Protein AF-A0A3R6CPL5-F1 (afdb_monomer_lite)

Secondary structure (DSSP, 8-state):
------HHHHHHHHHTTT-S-HHHHHHHTT--HHHHHHHHHHTTPPP---PPPHHHHHHHHHHTTTS-HHHHHHHHT--HHHHHHHHHHHT----HHHHHHHHHHHHHHHHHHH-HHHHHHHHHHHHHHHHHHHHHHHTTPPPSS-----SS-HHHHHHHHHHHHHH--EEPSS-TTEEEE-TTS---TTHHHHHHHH--EEEE-

Sequence (205 aa):
MPRRLTKEQIDYIKVHINDYPRKEVAKAAGVTLHTLYKYITILGGTKIDNKLSKETISQISVMYQTMTAREISEVLNIPQSTILGQVSKLGLKHNVETINRIRKERNKSLRNYWNKERYASKGRKLHMQYKMDELRVMSGKPQETKLRIRKLSSKALNAKMYLRKSYNYFYSKGEPFILCYDSETKRHPKEEYYTEKFGFKFVCA

Foldseek 3Di:
DPDDQDPQLLVLCLVCLAPPPLVVSCVVSVHDSVSSVVSSVVNVGDDPPPDDDPVLLVVLLVCQQQDQLVVSCVVVVNDSVVSVVSCVVVVHDHHPVNVVVVVVVVVVVCVCVVPPVNVVVVVVVVVVLLVVQLVCVVVVHDGPDPDDNDPFDPVLVVVLVCQCPPFVWDDDPPDSQETEDEPSGRDDPVVVVSCVVGVHDYYYD

Structure (mmCIF, N/CA/C/O backbone):
data_AF-A0A3R6CPL5-F1
#
_entry.id   AF-A0A3R6CPL5-F1
#
loop_
_atom_site.group_PDB
_atom_site.id
_atom_site.type_symbol
_atom_site.label_atom_id
_atom_site.label_alt_id
_atom_site.label_comp_id
_atom_site.label_asym_id
_atom_site.label_entity_id
_atom_site.label_seq_id
_atom_site.pdbx_PDB_ins_code
_atom_site.Cartn_x
_atom_site.Cartn_y
_atom_site.Cartn_z
_atom_site.occupancy
_atom_site.B_iso_or_equiv
_atom_site.auth_seq_id
_atom_site.auth_comp_id
_atom_site.auth_asym_id
_atom_site.auth_atom_id
_atom_site.pdbx_PDB_model_num
ATOM 1 N N . MET A 1 1 ? -33.013 3.088 -9.286 1.00 41.38 1 MET A N 1
ATOM 2 C CA . MET A 1 1 ? -33.860 2.148 -8.510 1.00 41.38 1 MET A CA 1
ATOM 3 C C . MET A 1 1 ? -33.029 0.926 -8.121 1.00 41.38 1 MET A C 1
ATOM 5 O O . MET A 1 1 ? -32.183 0.545 -8.922 1.00 41.38 1 MET A O 1
ATOM 9 N N . PRO A 1 2 ? -33.160 0.347 -6.910 1.00 52.78 2 PRO A N 1
ATOM 10 C CA . PRO A 1 2 ? -32.449 -0.893 -6.580 1.00 52.78 2 PRO A CA 1
ATOM 11 C C . PRO A 1 2 ? -32.847 -2.006 -7.563 1.00 52.78 2 PRO A C 1
ATOM 13 O O . PRO A 1 2 ? -34.002 -2.049 -7.984 1.00 52.78 2 PRO A O 1
ATOM 16 N N . ARG A 1 3 ? -31.905 -2.892 -7.932 1.00 61.12 3 ARG A N 1
ATOM 17 C CA . ARG A 1 3 ? -32.226 -4.136 -8.657 1.00 61.12 3 ARG A CA 1
ATOM 18 C C . ARG A 1 3 ? -33.397 -4.815 -7.939 1.00 61.12 3 ARG A C 1
ATOM 20 O O . ARG A 1 3 ? -33.336 -4.996 -6.720 1.00 61.12 3 ARG A O 1
ATOM 27 N N . ARG A 1 4 ? -34.460 -5.136 -8.682 1.00 74.69 4 ARG A N 1
ATOM 28 C CA . ARG A 1 4 ? -35.586 -5.912 -8.154 1.00 74.69 4 ARG A CA 1
ATOM 29 C C . ARG A 1 4 ? -35.050 -7.308 -7.836 1.00 74.69 4 ARG A C 1
ATOM 31 O O . ARG A 1 4 ? -34.621 -8.010 -8.745 1.00 74.69 4 ARG A O 1
ATOM 38 N N . LEU A 1 5 ? -34.980 -7.636 -6.548 1.00 81.12 5 LEU A N 1
ATOM 39 C CA . LEU A 1 5 ? -34.664 -8.986 -6.086 1.00 81.12 5 LEU A CA 1
ATOM 40 C C . LEU A 1 5 ? -35.853 -9.902 -6.386 1.00 81.12 5 LEU A C 1
ATOM 42 O O . LEU A 1 5 ? -36.992 -9.430 -6.456 1.00 81.12 5 LEU A O 1
ATOM 46 N N . THR A 1 6 ? -35.601 -11.198 -6.559 1.00 88.19 6 THR A N 1
ATOM 47 C CA . THR A 1 6 ? -36.691 -12.176 -6.652 1.00 88.19 6 THR A CA 1
ATOM 48 C C . THR A 1 6 ? -37.407 -12.294 -5.302 1.00 88.19 6 THR A C 1
ATOM 50 O O . THR A 1 6 ? -36.866 -11.925 -4.255 1.00 88.19 6 THR A O 1
ATOM 53 N N . LYS A 1 7 ? -38.646 -12.802 -5.310 1.00 86.00 7 LYS A N 1
ATOM 54 C CA . LYS A 1 7 ? -39.411 -13.034 -4.072 1.00 86.00 7 LYS A CA 1
ATOM 55 C C . LYS A 1 7 ? -38.652 -13.939 -3.097 1.00 86.00 7 LYS A C 1
ATOM 57 O O . LYS A 1 7 ? -38.584 -13.609 -1.921 1.00 86.00 7 LYS A O 1
ATOM 62 N N . GLU A 1 8 ? -38.023 -14.995 -3.606 1.00 87.12 8 GLU A N 1
ATOM 63 C CA . GLU A 1 8 ? -37.209 -15.939 -2.826 1.00 87.12 8 GLU A CA 1
ATOM 64 C C . GLU A 1 8 ? -36.029 -15.252 -2.129 1.00 87.12 8 GLU A C 1
ATOM 66 O O . GLU A 1 8 ? -35.784 -15.471 -0.946 1.00 87.12 8 GLU A O 1
ATOM 71 N N . GLN A 1 9 ? -35.334 -14.348 -2.828 1.00 89.06 9 GLN A N 1
ATOM 72 C CA . GLN A 1 9 ? -34.224 -13.589 -2.249 1.00 89.06 9 GLN A CA 1
ATOM 73 C C . GLN A 1 9 ? -34.689 -12.661 -1.125 1.00 89.06 9 GLN A C 1
ATOM 75 O O . GLN A 1 9 ? -34.008 -12.527 -0.110 1.00 89.06 9 GLN A O 1
ATOM 80 N N . ILE A 1 10 ? -35.841 -12.007 -1.294 1.00 87.50 10 ILE A N 1
ATOM 81 C CA . ILE A 1 10 ? -36.408 -11.126 -0.266 1.00 87.50 10 ILE A CA 1
ATOM 82 C C . ILE A 1 10 ? -36.847 -11.940 0.952 1.00 87.50 10 ILE A C 1
ATOM 84 O O . ILE A 1 10 ? -36.603 -11.509 2.077 1.00 87.50 10 ILE A O 1
ATOM 88 N N . ASP A 1 11 ? -37.473 -13.095 0.737 1.00 90.12 11 ASP A N 1
ATOM 89 C CA . ASP A 1 11 ? -37.952 -13.955 1.817 1.00 90.12 11 ASP A CA 1
ATOM 90 C C . ASP A 1 11 ? -36.790 -14.530 2.634 1.00 90.12 11 ASP A C 1
ATOM 92 O O . ASP A 1 11 ? -36.757 -14.398 3.857 1.00 90.12 11 ASP A O 1
ATOM 96 N N . TYR A 1 12 ? -35.739 -14.999 1.955 1.00 91.56 12 TYR A N 1
ATOM 97 C CA . TYR A 1 12 ? -34.510 -15.441 2.611 1.00 91.56 12 TYR A CA 1
ATOM 98 C C . TYR A 1 12 ? -33.873 -14.330 3.462 1.00 91.56 12 TYR A C 1
ATOM 100 O O . TYR A 1 12 ? -33.481 -14.569 4.607 1.00 91.56 12 TYR A O 1
ATOM 108 N N . ILE A 1 13 ? -33.793 -13.100 2.930 1.00 88.50 13 ILE A N 1
ATOM 109 C CA . ILE A 1 13 ? -33.244 -11.938 3.652 1.00 88.50 13 ILE A CA 1
ATOM 110 C C . ILE A 1 13 ? -34.090 -11.590 4.882 1.00 88.50 13 ILE A C 1
ATOM 112 O O . ILE A 1 13 ? -33.521 -11.177 5.890 1.00 88.50 13 ILE A O 1
ATOM 116 N N . LYS A 1 14 ? -35.421 -11.737 4.821 1.00 88.38 14 LYS A N 1
ATOM 117 C CA . LYS A 1 14 ? -36.309 -11.491 5.969 1.00 88.38 14 LYS A CA 1
ATOM 118 C C . LYS A 1 14 ? -36.075 -12.494 7.094 1.00 88.38 14 LYS A C 1
ATOM 120 O O . LYS A 1 14 ? -35.994 -12.078 8.244 1.00 88.38 14 LYS A O 1
ATOM 125 N N . VAL A 1 15 ? -35.939 -13.778 6.762 1.00 91.56 15 VAL A N 1
ATOM 126 C CA . VAL A 1 15 ? -35.691 -14.837 7.754 1.00 91.56 15 VAL A CA 1
ATOM 127 C C . VAL A 1 15 ? -34.332 -14.640 8.433 1.00 91.56 15 VAL A C 1
ATOM 129 O O . VAL A 1 15 ? -34.247 -14.673 9.654 1.00 91.56 15 VAL A O 1
ATOM 132 N N . HIS A 1 16 ? -33.291 -14.323 7.660 1.00 88.06 16 HIS A N 1
ATOM 133 C CA . HIS A 1 16 ? -31.908 -14.218 8.149 1.00 88.06 16 HIS A CA 1
ATOM 134 C C . HIS A 1 16 ? -31.489 -12.762 8.423 1.00 88.06 16 HIS A C 1
ATOM 136 O O . HIS A 1 16 ? -30.313 -12.382 8.338 1.00 88.06 16 HIS A O 1
ATOM 142 N N . ILE A 1 17 ? -32.463 -11.894 8.724 1.00 84.38 17 ILE A N 1
ATOM 143 C CA . ILE A 1 17 ? -32.260 -10.444 8.786 1.00 84.38 17 ILE A CA 1
ATOM 144 C C . ILE A 1 17 ? -31.302 -10.022 9.897 1.00 84.38 17 ILE A C 1
ATOM 146 O O . ILE A 1 17 ? -30.690 -8.965 9.771 1.00 84.38 17 ILE A O 1
ATOM 150 N N . ASN A 1 18 ? -31.090 -10.839 10.931 1.00 85.12 18 ASN A N 1
ATOM 151 C CA . ASN A 1 18 ? -30.198 -10.557 12.063 1.00 85.12 18 ASN A CA 1
ATOM 152 C C . ASN A 1 18 ? -28.989 -11.498 12.151 1.00 85.12 18 ASN A C 1
ATOM 154 O O . ASN A 1 18 ? -28.168 -11.338 13.052 1.00 85.12 18 ASN A O 1
ATOM 158 N N . ASP A 1 19 ? -28.830 -12.406 11.190 1.00 86.69 19 ASP A N 1
ATOM 159 C CA . ASP A 1 19 ? -27.784 -13.422 11.249 1.00 86.69 19 ASP A CA 1
ATOM 160 C C . ASP A 1 19 ? -26.420 -12.876 10.835 1.00 86.69 19 ASP A C 1
ATOM 162 O O . ASP A 1 19 ? -26.294 -12.025 9.940 1.00 86.69 19 ASP A O 1
ATOM 166 N N . TYR A 1 20 ? -25.384 -13.408 11.481 1.00 83.06 20 TYR A N 1
ATOM 167 C CA . TYR A 1 20 ? -23.982 -13.109 11.225 1.00 83.06 20 TYR A CA 1
ATOM 168 C C . TYR A 1 20 ? -23.214 -14.409 10.958 1.00 83.06 20 TYR A C 1
ATOM 170 O O . TYR A 1 20 ? -23.520 -15.420 11.582 1.00 83.06 20 TYR A O 1
ATOM 178 N N . PRO A 1 21 ? -22.194 -14.386 10.080 1.00 87.50 21 PRO A N 1
ATOM 179 C CA . PRO A 1 21 ? -21.644 -13.225 9.374 1.00 87.50 21 PRO A CA 1
ATOM 180 C C . PRO A 1 21 ? -22.444 -12.816 8.118 1.00 87.50 21 PRO A C 1
ATOM 182 O O . PRO A 1 21 ? -22.751 -13.626 7.247 1.00 87.50 21 PRO A O 1
ATOM 185 N N . ARG A 1 22 ? -22.682 -11.504 7.933 1.00 86.44 22 ARG A N 1
ATOM 186 C CA . ARG A 1 22 ? -23.451 -10.936 6.792 1.00 86.44 22 ARG A CA 1
ATOM 187 C C . ARG A 1 22 ? -22.918 -11.311 5.408 1.00 86.44 22 ARG A C 1
ATOM 189 O O . ARG A 1 22 ? -23.652 -11.274 4.425 1.00 86.44 22 ARG A O 1
ATOM 196 N N . LYS A 1 23 ? -21.635 -11.660 5.323 1.00 89.88 23 LYS A N 1
ATOM 197 C CA . LYS A 1 23 ? -20.996 -12.121 4.088 1.00 89.88 23 LYS A CA 1
ATOM 198 C C . LYS A 1 23 ? -21.548 -13.473 3.628 1.00 89.88 23 LYS A C 1
ATOM 200 O O . LYS A 1 23 ? -21.727 -13.665 2.429 1.00 89.88 23 LYS A O 1
ATOM 205 N N . GLU A 1 24 ? -21.833 -14.375 4.560 1.00 90.31 24 GLU A N 1
ATOM 206 C CA . GLU A 1 24 ? -22.401 -15.693 4.262 1.00 90.31 24 GLU A CA 1
ATOM 207 C C . GLU A 1 24 ? -23.881 -15.580 3.915 1.00 90.31 24 GLU A C 1
ATOM 209 O O . GLU A 1 24 ? -24.301 -16.122 2.897 1.00 90.31 24 GLU A O 1
ATOM 214 N N . VAL A 1 25 ? -24.627 -14.752 4.654 1.00 89.38 25 VAL A N 1
ATOM 215 C CA . VAL A 1 25 ? -26.031 -14.431 4.346 1.00 89.38 25 VAL A CA 1
ATOM 216 C C . VAL A 1 25 ? -26.173 -13.854 2.933 1.00 89.38 25 VAL A C 1
ATOM 218 O O . VAL A 1 25 ? -27.046 -14.271 2.177 1.00 89.38 25 VAL A O 1
ATOM 221 N N . ALA A 1 26 ? -25.282 -12.939 2.529 1.00 90.50 26 ALA A N 1
ATOM 222 C CA . ALA A 1 26 ? -25.295 -12.367 1.181 1.00 90.50 26 ALA A CA 1
ATOM 223 C C . ALA A 1 26 ? -25.018 -13.426 0.102 1.00 90.50 26 ALA A C 1
ATOM 225 O O . ALA A 1 26 ? -25.682 -13.442 -0.934 1.00 90.50 26 ALA A O 1
ATOM 226 N N . LYS A 1 27 ? -24.059 -14.326 0.360 1.00 92.44 27 LYS A N 1
ATOM 227 C CA . LYS A 1 27 ? -23.707 -15.419 -0.554 1.00 92.44 27 LYS A CA 1
ATOM 228 C C . LYS A 1 27 ? -24.867 -16.404 -0.718 1.00 92.44 27 LYS A C 1
ATOM 230 O O . LYS A 1 27 ? -25.181 -16.752 -1.849 1.00 92.44 27 LYS A O 1
ATOM 235 N N . ALA A 1 28 ? -25.506 -16.804 0.381 1.00 90.50 28 ALA A N 1
ATOM 236 C CA . ALA A 1 28 ? -26.638 -17.729 0.377 1.00 90.50 28 ALA A CA 1
ATOM 237 C C . ALA A 1 28 ? -27.881 -17.128 -0.298 1.00 90.50 28 ALA A C 1
ATOM 239 O O . ALA A 1 28 ? -28.529 -17.790 -1.099 1.00 90.50 28 ALA A O 1
ATOM 240 N N . ALA A 1 29 ? -28.146 -15.838 -0.077 1.00 88.81 29 ALA A N 1
ATOM 241 C CA . ALA A 1 29 ? -29.201 -15.106 -0.777 1.00 88.81 29 ALA A CA 1
ATOM 242 C C . ALA A 1 29 ? -28.870 -14.807 -2.258 1.00 88.81 29 ALA A C 1
ATOM 244 O O . ALA A 1 29 ? -29.703 -14.262 -2.981 1.00 88.81 29 ALA A O 1
ATOM 245 N N . GLY A 1 30 ? -27.648 -15.086 -2.728 1.00 91.25 30 GLY A N 1
ATOM 246 C CA . GLY A 1 30 ? -27.221 -14.764 -4.093 1.00 91.25 30 GLY A CA 1
ATOM 247 C C . GLY A 1 30 ? -27.194 -13.259 -4.393 1.00 91.25 30 GLY A C 1
ATOM 248 O O . GLY A 1 30 ? -27.414 -12.846 -5.533 1.00 91.25 30 GLY A O 1
ATOM 249 N N . VAL A 1 31 ? -26.950 -12.417 -3.383 1.00 89.50 31 VAL A N 1
ATOM 250 C CA . VAL A 1 31 ? -26.916 -10.952 -3.514 1.00 89.50 31 VAL A CA 1
ATOM 251 C C . VAL A 1 31 ? -25.551 -10.385 -3.146 1.00 89.50 31 VAL A C 1
ATOM 253 O O . VAL A 1 31 ? -24.762 -10.980 -2.415 1.00 89.50 31 VAL A O 1
ATOM 256 N N . THR A 1 32 ? -25.258 -9.175 -3.622 1.00 90.56 32 THR A N 1
ATOM 257 C CA . THR A 1 32 ? -24.058 -8.468 -3.158 1.00 90.56 32 THR A CA 1
ATOM 258 C C . THR A 1 32 ? -24.233 -8.012 -1.709 1.00 90.56 32 THR A C 1
ATOM 260 O O . THR A 1 32 ? -25.337 -7.660 -1.287 1.00 90.56 32 THR A O 1
ATOM 263 N N . LEU A 1 33 ? -23.130 -7.931 -0.959 1.00 89.38 33 LEU A N 1
ATOM 264 C CA . LEU A 1 33 ? -23.135 -7.447 0.427 1.00 89.38 33 LEU A CA 1
ATOM 265 C C . LEU A 1 33 ? -23.754 -6.041 0.547 1.00 89.38 33 LEU A C 1
ATOM 267 O O . LEU A 1 33 ? -24.505 -5.763 1.478 1.00 89.38 33 LEU A O 1
ATOM 271 N N . HIS A 1 34 ? -23.493 -5.168 -0.432 1.00 88.81 34 HIS A N 1
ATOM 272 C CA . HIS A 1 34 ? -24.091 -3.833 -0.499 1.00 88.81 34 HIS A CA 1
ATOM 273 C C . HIS A 1 34 ? -25.622 -3.892 -0.623 1.00 88.81 34 HIS A C 1
ATOM 275 O O . HIS A 1 34 ? -26.336 -3.164 0.068 1.00 88.81 34 HIS A O 1
ATOM 281 N N . THR A 1 35 ? -26.137 -4.783 -1.477 1.00 88.88 35 THR A N 1
ATOM 282 C CA . THR A 1 35 ? -27.581 -4.996 -1.634 1.00 88.88 35 THR A CA 1
ATOM 283 C C . THR A 1 35 ? -28.203 -5.513 -0.340 1.00 88.88 35 THR A C 1
ATOM 285 O O . THR A 1 35 ? -29.220 -4.969 0.084 1.00 88.88 35 THR A O 1
ATOM 288 N N . LEU A 1 36 ? -27.566 -6.480 0.327 1.00 89.19 36 LEU A N 1
ATOM 289 C CA . LEU A 1 36 ? -28.031 -7.003 1.612 1.00 89.19 36 LEU A CA 1
ATOM 290 C C . LEU A 1 36 ? -28.167 -5.888 2.665 1.00 89.19 36 LEU A C 1
ATOM 292 O O . LEU A 1 36 ? -29.239 -5.726 3.239 1.00 89.19 36 LEU A O 1
ATOM 296 N N . TYR A 1 37 ? -27.138 -5.055 2.871 1.00 88.38 37 TYR A N 1
ATOM 297 C CA . TYR A 1 37 ? -27.193 -3.952 3.848 1.00 88.38 37 TYR A CA 1
ATOM 298 C C . TYR A 1 37 ? -28.286 -2.917 3.550 1.00 88.38 37 TYR A C 1
ATOM 300 O O . TYR A 1 37 ? -28.877 -2.346 4.475 1.00 88.38 37 TYR A O 1
ATOM 308 N N . LYS A 1 38 ? -28.581 -2.680 2.267 1.00 88.19 38 LYS A N 1
ATOM 309 C CA . LYS A 1 38 ? -29.674 -1.795 1.856 1.00 88.19 38 LYS A CA 1
ATOM 310 C C . LYS A 1 38 ? -31.031 -2.365 2.270 1.00 88.19 38 LYS A C 1
ATOM 312 O O . LYS A 1 38 ? -31.823 -1.640 2.864 1.00 88.19 38 LYS A O 1
ATOM 317 N N . TYR A 1 39 ? -31.277 -3.649 2.008 1.00 87.75 39 TYR A N 1
ATOM 318 C CA . TYR A 1 39 ? -32.533 -4.305 2.385 1.00 87.75 39 TYR A CA 1
ATOM 319 C C . TYR A 1 39 ? -32.661 -4.514 3.896 1.00 87.75 39 TYR A C 1
ATOM 321 O O . TYR A 1 39 ? -33.740 -4.285 4.419 1.00 87.75 39 TYR A O 1
ATOM 329 N N . ILE A 1 40 ? -31.575 -4.808 4.619 1.00 87.25 40 ILE A N 1
ATOM 330 C CA . ILE A 1 40 ? -31.566 -4.811 6.094 1.00 87.25 40 ILE A CA 1
ATOM 331 C C . ILE A 1 40 ? -32.020 -3.449 6.637 1.00 87.25 40 ILE A C 1
ATOM 333 O O . ILE A 1 40 ? -32.818 -3.395 7.565 1.00 87.25 40 ILE A O 1
ATOM 337 N N . THR A 1 41 ? -31.553 -2.344 6.041 1.00 84.75 41 THR A N 1
ATOM 338 C CA . THR A 1 41 ? -31.964 -0.993 6.464 1.00 84.75 41 THR A CA 1
ATOM 339 C C . THR A 1 41 ? -33.441 -0.717 6.166 1.00 84.75 41 THR A C 1
ATOM 341 O O . THR A 1 41 ? -34.106 -0.098 6.986 1.00 84.75 41 THR A O 1
ATOM 344 N N . ILE A 1 42 ? -33.960 -1.179 5.022 1.00 86.31 42 ILE A N 1
ATOM 345 C CA . ILE A 1 42 ? -35.376 -1.014 4.640 1.00 86.31 42 ILE A CA 1
ATOM 346 C C . ILE A 1 42 ? -36.299 -1.869 5.520 1.00 86.31 42 ILE A C 1
ATOM 348 O O . ILE A 1 42 ? -37.380 -1.427 5.886 1.00 86.31 42 ILE A O 1
ATOM 352 N N . LEU A 1 43 ? -35.874 -3.089 5.845 1.00 85.88 43 LEU A N 1
ATOM 353 C CA . LEU A 1 43 ? -36.663 -4.083 6.573 1.00 85.88 43 LEU A CA 1
ATOM 354 C C . LEU A 1 43 ? -36.498 -3.991 8.102 1.00 85.88 43 LEU A C 1
ATOM 356 O O . LEU A 1 43 ? -37.086 -4.791 8.818 1.00 85.88 43 LEU A O 1
ATOM 360 N N . GLY A 1 44 ? -35.708 -3.035 8.606 1.00 81.56 44 GLY A N 1
ATOM 361 C CA . GLY A 1 44 ? -35.565 -2.783 10.045 1.00 81.56 44 GLY A CA 1
ATOM 362 C C . GLY A 1 44 ? -34.668 -3.771 10.800 1.00 81.56 44 GLY A C 1
ATOM 363 O O . GLY A 1 44 ? -34.836 -3.948 12.002 1.00 81.56 44 GLY A O 1
ATOM 364 N N . GLY A 1 45 ? -33.714 -4.418 10.127 1.00 79.69 45 GLY A N 1
ATOM 365 C CA . GLY A 1 45 ? -32.788 -5.349 10.776 1.00 79.69 45 GLY A CA 1
ATOM 366 C C . GLY A 1 45 ? -31.818 -4.671 11.746 1.00 79.69 45 GLY A C 1
ATOM 367 O O . GLY A 1 45 ? -31.474 -3.492 11.597 1.00 79.69 45 GLY A O 1
ATOM 368 N N . THR A 1 46 ? -31.324 -5.432 12.724 1.00 75.62 46 THR A N 1
ATOM 369 C CA . THR A 1 46 ? -30.377 -4.921 13.715 1.00 75.62 46 THR A CA 1
ATOM 370 C C . THR A 1 46 ? -29.025 -4.634 13.061 1.00 75.62 46 THR A C 1
ATOM 372 O O . THR A 1 46 ? -28.409 -5.467 12.380 1.00 75.62 46 THR A O 1
ATOM 375 N N . LYS A 1 47 ? -28.546 -3.406 13.262 1.00 67.94 47 LYS A N 1
ATOM 376 C CA . LYS A 1 47 ? -27.177 -3.017 12.929 1.00 67.94 47 LYS A CA 1
ATOM 377 C C . LYS A 1 47 ? -26.331 -3.264 14.166 1.00 67.94 47 LYS A C 1
ATOM 379 O O . LYS A 1 47 ? -26.676 -2.766 15.233 1.00 67.94 47 LYS A O 1
ATOM 384 N N . ILE A 1 48 ? -25.222 -3.992 14.023 1.00 66.81 48 ILE A N 1
ATOM 385 C CA . ILE A 1 48 ? -24.194 -3.966 15.064 1.00 66.81 48 ILE A CA 1
ATOM 386 C C . ILE A 1 48 ? -23.716 -2.519 15.154 1.00 66.81 48 ILE A C 1
ATOM 388 O O . ILE A 1 48 ? -23.113 -1.996 14.210 1.00 66.81 48 ILE A O 1
ATOM 392 N N . ASP A 1 49 ? -24.020 -1.862 16.271 1.00 63.03 49 ASP A N 1
ATOM 393 C CA . ASP A 1 49 ? -23.430 -0.572 16.576 1.00 63.03 49 ASP A CA 1
ATOM 394 C C . ASP A 1 49 ? -21.996 -0.847 17.035 1.00 63.03 49 ASP A C 1
ATOM 396 O O . ASP A 1 49 ? -21.733 -1.126 18.198 1.00 63.03 49 ASP A O 1
ATOM 400 N N . ASN A 1 50 ? -21.046 -0.803 16.098 1.00 67.25 50 ASN A N 1
ATOM 401 C CA . ASN A 1 50 ? -19.611 -0.924 16.388 1.00 67.25 50 ASN A CA 1
ATOM 402 C C . ASN A 1 50 ? -19.064 0.312 17.137 1.00 67.25 50 ASN A C 1
ATOM 404 O O . ASN A 1 50 ? -17.869 0.614 17.068 1.00 67.25 50 ASN A O 1
ATOM 408 N N . LYS A 1 51 ? -19.929 1.094 17.790 1.00 76.06 51 LYS A N 1
ATOM 409 C CA . LYS A 1 51 ? -19.518 2.234 18.596 1.00 76.06 51 LYS A CA 1
ATOM 410 C C . LYS A 1 51 ? -18.882 1.723 19.875 1.00 76.06 51 LYS A C 1
ATOM 412 O O . LYS A 1 51 ? -19.460 0.941 20.620 1.00 76.06 51 LYS A O 1
ATOM 417 N N . LEU A 1 52 ? -17.681 2.225 20.123 1.00 81.56 52 LEU A N 1
ATOM 418 C CA . LEU A 1 52 ? -17.008 2.064 21.400 1.00 81.56 52 LEU A CA 1
ATOM 419 C C . LEU A 1 52 ? -17.869 2.669 22.512 1.00 81.56 52 LEU A C 1
ATOM 421 O O . LEU A 1 52 ? -18.488 3.721 22.319 1.00 81.56 52 LEU A O 1
ATOM 425 N N . SER A 1 53 ? -17.877 2.023 23.678 1.00 87.81 53 SER A N 1
ATOM 426 C CA . SER A 1 53 ? -18.517 2.593 24.860 1.00 87.81 53 SER A CA 1
ATOM 427 C C . SER A 1 53 ? -17.824 3.907 25.244 1.00 87.81 53 SER A C 1
ATOM 429 O O . SER A 1 53 ? -16.644 4.129 24.947 1.00 87.81 53 SER A O 1
ATOM 431 N N . LYS A 1 54 ? -18.555 4.800 25.921 1.00 89.00 54 LYS A N 1
ATOM 432 C CA . LYS A 1 54 ? -17.986 6.067 26.409 1.00 89.00 54 LYS A CA 1
ATOM 433 C C . LYS A 1 54 ? -16.798 5.826 27.347 1.00 89.00 54 LYS A C 1
ATOM 435 O O . LYS A 1 54 ? -15.821 6.567 27.296 1.00 89.00 54 LYS A O 1
ATOM 440 N N . GLU A 1 55 ? -16.859 4.760 28.140 1.00 90.81 55 GLU A N 1
ATOM 441 C CA . GLU A 1 55 ? -15.790 4.342 29.049 1.00 90.81 55 GLU A CA 1
ATOM 442 C C . GLU A 1 55 ? -14.528 3.943 28.285 1.00 90.81 55 GLU A C 1
ATOM 444 O O . GLU A 1 55 ? -13.449 4.462 28.567 1.00 90.81 55 GLU A O 1
ATOM 449 N N . THR A 1 56 ? -14.657 3.104 27.253 1.00 89.62 56 THR A N 1
ATOM 450 C CA . THR A 1 56 ? -13.518 2.697 26.422 1.00 89.62 56 THR A CA 1
ATOM 451 C C . THR A 1 56 ? -12.911 3.888 25.684 1.00 89.62 56 THR A C 1
ATOM 453 O O . THR A 1 56 ? -11.693 3.993 25.560 1.00 89.62 56 THR A O 1
ATOM 456 N N . ILE A 1 57 ? -13.737 4.832 25.227 1.00 92.06 57 ILE A N 1
ATOM 457 C CA . ILE A 1 57 ? -13.253 6.079 24.622 1.00 92.06 57 ILE A CA 1
ATOM 458 C C . ILE A 1 57 ? -12.435 6.897 25.632 1.00 92.06 57 ILE A C 1
ATOM 460 O O . ILE A 1 57 ? -11.369 7.407 25.282 1.00 92.06 57 ILE A O 1
ATOM 464 N N . SER A 1 58 ? -12.905 6.998 26.878 1.00 92.81 58 SER A N 1
ATOM 465 C CA . SER A 1 58 ? -12.185 7.682 27.954 1.00 92.81 58 SER A CA 1
ATOM 466 C C . SER A 1 58 ? -10.851 6.995 28.265 1.00 92.81 58 SER A C 1
ATOM 468 O O . SER A 1 58 ? -9.821 7.661 28.357 1.00 92.81 58 SER A O 1
ATOM 470 N N . GLN A 1 59 ? -10.836 5.661 28.331 1.00 93.69 59 GLN A N 1
ATOM 471 C CA . GLN A 1 59 ? -9.612 4.874 28.511 1.00 93.69 59 GLN A CA 1
ATOM 472 C C . GLN A 1 59 ? -8.610 5.124 27.378 1.00 93.69 59 GLN A C 1
ATOM 474 O O . GLN A 1 59 ? -7.449 5.425 27.651 1.00 93.69 59 GLN A O 1
ATOM 479 N N . ILE A 1 60 ? -9.057 5.102 26.114 1.00 93.25 60 ILE A N 1
ATOM 480 C CA . ILE A 1 60 ? -8.211 5.435 24.955 1.00 93.25 60 ILE A CA 1
ATOM 481 C C . ILE A 1 60 ? -7.625 6.843 25.106 1.00 93.25 60 ILE A C 1
ATOM 483 O O . ILE A 1 60 ? -6.441 7.035 24.836 1.00 93.25 60 ILE A O 1
ATOM 487 N N . SER A 1 61 ? -8.418 7.818 25.559 1.00 92.75 61 SER A N 1
ATOM 488 C CA . SER A 1 61 ? -7.959 9.199 25.746 1.00 92.75 61 SER A CA 1
ATOM 489 C C . SER A 1 61 ? -6.821 9.317 26.757 1.00 92.75 61 SER A C 1
ATOM 491 O O . SER A 1 61 ? -5.859 10.045 26.512 1.00 92.75 61 SER A O 1
ATOM 493 N N . VAL A 1 62 ? -6.914 8.596 27.875 1.00 94.38 62 VAL A N 1
ATOM 494 C CA . VAL A 1 62 ? -5.880 8.591 28.918 1.00 94.38 62 VAL A CA 1
ATOM 495 C C . VAL A 1 62 ? -4.645 7.827 28.441 1.00 94.38 62 VAL A C 1
ATOM 497 O O . VAL A 1 62 ? -3.534 8.354 28.472 1.00 94.38 62 VAL A O 1
ATOM 500 N N . MET A 1 63 ? -4.831 6.611 27.924 1.00 94.19 63 MET A N 1
ATOM 501 C CA . MET A 1 63 ? -3.727 5.744 27.504 1.00 94.19 63 MET A CA 1
ATOM 502 C C . MET A 1 63 ? -2.935 6.332 26.333 1.00 94.19 63 MET A C 1
ATOM 504 O O . MET A 1 63 ? -1.716 6.189 26.281 1.00 94.19 63 MET A O 1
ATOM 508 N N . TYR A 1 64 ? -3.589 7.041 25.407 1.00 94.56 64 TYR A N 1
ATOM 509 C CA . TYR A 1 64 ? -2.911 7.625 24.247 1.00 94.56 64 TYR A CA 1
ATOM 510 C C . TYR A 1 64 ? -1.911 8.723 24.614 1.00 94.56 64 TYR A C 1
ATOM 512 O O . TYR A 1 64 ? -1.053 9.059 23.805 1.00 94.56 64 TYR A O 1
ATOM 520 N N . GLN A 1 65 ? -1.940 9.268 25.829 1.00 93.38 65 GLN A N 1
ATOM 521 C CA . GLN A 1 65 ? -0.910 10.219 26.249 1.00 93.38 65 GLN A CA 1
ATOM 522 C C . GLN A 1 65 ? 0.470 9.554 26.370 1.00 93.38 65 GLN A C 1
ATOM 524 O O . GLN A 1 65 ? 1.473 10.186 26.029 1.00 93.38 65 GLN A O 1
ATOM 529 N N . THR A 1 66 ? 0.517 8.289 26.802 1.00 94.19 66 THR A N 1
ATOM 530 C CA . THR A 1 66 ? 1.749 7.562 27.164 1.00 94.19 66 THR A CA 1
ATOM 531 C C . THR A 1 66 ? 2.024 6.313 26.320 1.00 94.19 66 THR A C 1
ATOM 533 O O . THR A 1 66 ? 3.146 5.793 26.320 1.00 94.19 66 THR A O 1
ATOM 536 N N . MET A 1 67 ? 1.024 5.826 25.584 1.00 93.44 67 MET A N 1
ATOM 537 C CA . MET A 1 67 ? 1.079 4.598 24.793 1.00 93.44 67 MET A CA 1
ATOM 538 C C . MET A 1 67 ? 0.773 4.867 23.319 1.00 93.44 67 MET A C 1
ATOM 540 O O . MET A 1 67 ? -0.007 5.749 22.963 1.00 93.44 67 MET A O 1
ATOM 544 N N . THR A 1 68 ? 1.373 4.075 22.438 1.00 93.38 68 THR A N 1
ATOM 545 C CA . THR A 1 68 ? 1.073 4.054 21.007 1.00 93.38 68 THR A CA 1
ATOM 546 C C . THR A 1 68 ? -0.250 3.341 20.739 1.00 93.38 68 THR A C 1
ATOM 548 O O . THR A 1 68 ? -0.678 2.473 21.495 1.00 93.38 68 THR A O 1
ATOM 551 N N . ALA A 1 69 ? -0.874 3.627 19.593 1.00 93.56 69 ALA A N 1
ATOM 552 C CA . ALA A 1 69 ? -2.095 2.929 19.185 1.00 93.56 69 ALA A CA 1
ATOM 553 C C . ALA A 1 69 ? -1.927 1.398 19.096 1.00 93.56 69 ALA A C 1
ATOM 555 O O . ALA A 1 69 ? -2.907 0.675 19.240 1.00 93.56 69 ALA A O 1
ATOM 556 N N . ARG A 1 70 ? -0.703 0.906 18.861 1.00 93.06 70 ARG A N 1
ATOM 557 C CA . ARG A 1 70 ? -0.399 -0.528 18.872 1.00 93.06 70 ARG A CA 1
ATOM 558 C C . ARG A 1 70 ? -0.442 -1.095 20.290 1.00 93.06 70 ARG A C 1
ATOM 560 O O . ARG A 1 70 ? -1.122 -2.082 20.514 1.00 93.06 70 ARG A O 1
ATOM 567 N N . GLU A 1 71 ? 0.237 -0.452 21.233 1.00 93.81 71 GLU A N 1
ATOM 568 C CA . GLU A 1 71 ? 0.246 -0.891 22.634 1.00 93.81 71 GLU A CA 1
ATOM 569 C C . GLU A 1 71 ? -1.178 -0.861 23.223 1.00 93.81 71 GLU A C 1
ATOM 571 O O . GLU A 1 71 ? -1.600 -1.799 23.888 1.00 93.81 71 GLU A O 1
ATOM 576 N N . ILE A 1 72 ? -1.972 0.168 22.903 1.00 94.62 72 ILE A N 1
ATOM 577 C CA . ILE A 1 72 ? -3.384 0.250 23.320 1.00 94.62 72 ILE A CA 1
ATOM 578 C C . ILE A 1 72 ? -4.223 -0.861 22.677 1.00 94.62 72 ILE A C 1
ATOM 580 O O . ILE A 1 72 ? -5.120 -1.404 23.317 1.00 94.62 72 ILE A O 1
ATOM 584 N N . SER A 1 73 ? -3.935 -1.205 21.418 1.00 95.19 73 SER A N 1
ATOM 585 C CA . SER A 1 73 ? -4.604 -2.299 20.707 1.00 95.19 73 SER A CA 1
ATOM 586 C C . SER A 1 73 ? -4.380 -3.637 21.404 1.00 95.19 73 SER A C 1
ATOM 588 O O . SER A 1 73 ? -5.331 -4.394 21.571 1.00 95.19 73 SER A O 1
ATOM 590 N N . GLU A 1 74 ? -3.152 -3.886 21.860 1.00 94.31 74 GLU A N 1
ATOM 591 C CA . GLU A 1 74 ? -2.774 -5.097 22.592 1.00 94.31 74 GLU A CA 1
ATOM 592 C C . GLU A 1 74 ? -3.430 -5.150 23.986 1.00 94.31 74 GLU A C 1
ATOM 594 O O . GLU A 1 74 ? -3.895 -6.210 24.393 1.00 94.31 74 GLU A O 1
ATOM 599 N N . VAL A 1 75 ? -3.550 -4.015 24.687 1.00 94.38 75 VAL A N 1
ATOM 600 C CA . VAL A 1 75 ? -4.179 -3.954 26.023 1.00 94.38 75 VAL A CA 1
ATOM 601 C C . VAL A 1 75 ? -5.703 -4.091 25.969 1.00 94.38 75 VAL A C 1
ATOM 603 O O . VAL A 1 75 ? -6.282 -4.828 26.761 1.00 94.38 75 VAL A O 1
ATOM 606 N N . LEU A 1 76 ? -6.368 -3.370 25.062 1.00 91.12 76 LEU A N 1
ATOM 607 C CA . LEU A 1 76 ? -7.836 -3.330 25.002 1.00 91.12 76 LEU A CA 1
ATOM 608 C C . LEU A 1 76 ? -8.433 -4.389 24.064 1.00 91.12 76 LEU A C 1
ATOM 610 O O . LEU A 1 76 ? -9.652 -4.506 23.983 1.00 91.12 76 LEU A O 1
ATOM 614 N N . ASN A 1 77 ? -7.596 -5.132 23.332 1.00 90.94 77 ASN A N 1
ATOM 615 C CA . ASN A 1 77 ? -8.009 -6.058 22.274 1.00 90.94 77 ASN A CA 1
ATOM 616 C C . ASN A 1 77 ? -8.921 -5.398 21.215 1.00 90.94 77 ASN A C 1
ATOM 618 O O . ASN A 1 77 ? -9.885 -5.980 20.717 1.00 90.94 77 ASN A O 1
ATOM 622 N N . ILE A 1 78 ? -8.622 -4.141 20.876 1.00 90.50 78 ILE A N 1
ATOM 623 C CA . ILE A 1 78 ? -9.356 -3.349 19.880 1.00 90.50 78 ILE A CA 1
ATOM 624 C C . ILE A 1 78 ? -8.453 -3.147 18.667 1.00 90.50 78 ILE A C 1
ATOM 626 O O . ILE A 1 78 ? -7.283 -2.811 18.848 1.00 90.50 78 ILE A O 1
ATOM 630 N N . PRO A 1 79 ? -8.957 -3.260 17.424 1.00 91.81 79 PRO A N 1
ATOM 631 C CA . PRO A 1 79 ? -8.147 -3.006 16.241 1.00 91.81 79 PRO A CA 1
ATOM 632 C C . PRO A 1 79 ? -7.494 -1.618 16.254 1.00 91.81 79 PRO A C 1
ATOM 634 O O . PRO A 1 79 ? -8.157 -0.601 16.482 1.00 91.81 79 PRO A O 1
ATOM 637 N N . GLN A 1 80 ? -6.202 -1.563 15.919 1.00 93.25 80 GLN A N 1
ATOM 638 C CA . GLN A 1 80 ? -5.426 -0.319 15.862 1.00 93.25 80 GLN A CA 1
ATOM 639 C C . GLN A 1 80 ? -6.100 0.765 15.000 1.00 93.25 80 GLN A C 1
ATOM 641 O O . GLN A 1 80 ? -6.062 1.947 15.343 1.00 93.25 80 GLN A O 1
ATOM 646 N N . SER A 1 81 ? -6.752 0.377 13.900 1.00 93.31 81 SER A N 1
ATOM 647 C CA . SER A 1 81 ? -7.494 1.291 13.024 1.00 93.31 81 SER A CA 1
ATOM 648 C C . SER A 1 81 ? -8.625 2.018 13.750 1.00 93.31 81 SER A C 1
ATOM 650 O O . SER A 1 81 ? -8.834 3.209 13.531 1.00 93.31 81 SER A O 1
ATOM 652 N N . THR A 1 82 ? -9.337 1.319 14.634 1.00 91.81 82 THR A N 1
ATOM 653 C CA . THR A 1 82 ? -10.447 1.878 15.410 1.00 91.81 82 THR A CA 1
ATOM 654 C C . THR A 1 82 ? -9.929 2.898 16.421 1.00 91.81 82 THR A C 1
ATOM 656 O O . THR A 1 82 ? -10.480 3.994 16.526 1.00 91.81 82 THR A O 1
ATOM 659 N N . ILE A 1 83 ? -8.818 2.584 17.096 1.00 93.25 83 ILE A N 1
ATOM 660 C CA . ILE A 1 83 ? -8.152 3.492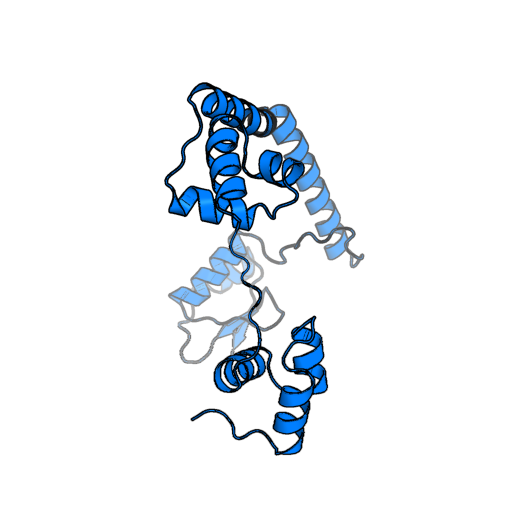 18.040 1.00 93.25 83 ILE A CA 1
ATOM 661 C C . ILE A 1 83 ? -7.671 4.756 17.320 1.00 93.25 83 ILE A C 1
ATOM 663 O O . ILE A 1 83 ? -7.975 5.861 17.760 1.00 93.25 83 ILE A O 1
ATOM 667 N N . LEU A 1 84 ? -6.982 4.615 16.181 1.00 94.06 84 LEU A N 1
ATOM 668 C CA . LEU A 1 84 ? -6.515 5.755 15.381 1.00 94.06 84 LEU A CA 1
ATOM 669 C C . LEU A 1 84 ? -7.674 6.625 14.879 1.00 94.06 84 LEU A C 1
ATOM 671 O O . LEU A 1 84 ? -7.576 7.852 14.900 1.00 94.06 84 LEU A O 1
ATOM 675 N N . GLY A 1 85 ? -8.786 6.003 14.479 1.00 93.12 85 GLY A N 1
ATOM 676 C CA . GLY A 1 85 ? -10.008 6.719 14.127 1.00 93.12 85 GLY A CA 1
ATOM 677 C C . GLY A 1 85 ? -10.537 7.560 15.290 1.00 93.12 85 GLY A C 1
ATOM 678 O O . GLY A 1 85 ? -10.916 8.712 15.085 1.00 93.12 85 GLY A O 1
ATOM 679 N N . GLN A 1 86 ? -10.520 7.024 16.513 1.00 93.12 86 GLN A N 1
ATOM 680 C CA . GLN A 1 86 ? -10.983 7.753 17.693 1.00 93.12 86 GLN A CA 1
ATOM 681 C C . GLN A 1 86 ? -10.025 8.868 18.120 1.00 93.12 86 GLN A C 1
ATOM 683 O O . GLN A 1 86 ? -10.466 9.977 18.413 1.00 93.12 86 GLN A O 1
ATOM 688 N N . VAL A 1 87 ? -8.719 8.611 18.074 1.00 93.31 87 VAL A N 1
ATOM 689 C CA . VAL A 1 87 ? -7.666 9.611 18.299 1.00 93.31 87 VAL A CA 1
ATOM 690 C C . VAL A 1 87 ? -7.820 10.792 17.348 1.00 93.31 87 VAL A C 1
ATOM 692 O O . VAL A 1 87 ? -7.769 11.938 17.786 1.00 93.31 87 VAL A O 1
ATOM 695 N N . SER A 1 88 ? -8.053 10.520 16.059 1.00 93.56 88 SER A N 1
ATOM 696 C CA . SER A 1 88 ? -8.249 11.565 15.053 1.00 93.56 88 SER A CA 1
ATOM 697 C C . SER A 1 88 ? -9.507 12.389 15.313 1.00 93.56 88 SER A C 1
ATOM 699 O O . SER A 1 88 ? -9.469 13.602 15.135 1.00 93.56 88 SER A O 1
ATOM 701 N N . LYS A 1 89 ? -10.611 11.755 15.730 1.00 92.19 89 LYS A N 1
ATOM 702 C CA . LYS A 1 89 ? -11.868 12.452 16.054 1.00 92.19 89 LYS A CA 1
ATOM 703 C C . LYS A 1 89 ? -11.737 13.360 17.274 1.00 92.19 89 LYS A C 1
ATOM 705 O O . LYS A 1 89 ? -12.338 14.425 17.298 1.00 92.19 89 LYS A O 1
ATOM 710 N N . LEU A 1 90 ? -10.973 12.925 18.274 1.00 92.00 90 LEU A N 1
ATOM 711 C CA . LEU A 1 90 ? -10.774 13.646 19.532 1.00 92.00 90 LEU A CA 1
ATOM 712 C C . LEU A 1 90 ? -9.573 14.608 19.508 1.00 92.00 90 LEU A C 1
ATOM 714 O O . LEU A 1 90 ? -9.363 15.337 20.471 1.00 92.00 90 LEU A O 1
ATOM 718 N N . GLY A 1 91 ? -8.765 14.607 18.444 1.00 92.69 91 GLY A N 1
ATOM 719 C CA . GLY A 1 91 ? -7.580 15.463 18.337 1.00 92.69 91 GLY A CA 1
ATOM 720 C C . GLY A 1 91 ? -6.488 15.149 19.369 1.00 92.69 91 GLY A C 1
ATOM 721 O O . GLY A 1 91 ? -5.728 16.041 19.748 1.00 92.69 91 GLY A O 1
ATOM 722 N N . LEU A 1 92 ? -6.407 13.899 19.839 1.00 93.50 92 LEU A N 1
ATOM 723 C CA . LEU A 1 92 ? -5.495 13.508 20.916 1.00 93.50 92 LEU A CA 1
ATOM 724 C C . LEU A 1 92 ? -4.031 13.556 20.469 1.00 93.50 92 LEU A C 1
ATOM 726 O O . LEU A 1 92 ? -3.682 13.187 19.343 1.00 93.50 92 LEU A O 1
ATOM 730 N N . LYS A 1 93 ? -3.152 13.959 21.388 1.00 93.12 93 LYS A N 1
ATOM 731 C CA . LYS A 1 93 ? -1.702 14.012 21.180 1.00 93.12 93 LYS A CA 1
ATOM 732 C C . LYS A 1 93 ? -0.980 13.260 22.293 1.00 93.12 93 LYS A C 1
ATOM 734 O O . LYS A 1 93 ? -1.426 13.250 23.436 1.00 93.12 93 LYS A O 1
ATOM 739 N N . HIS A 1 94 ? 0.151 12.655 21.942 1.00 94.19 94 HIS A N 1
ATOM 740 C CA . HIS A 1 94 ? 1.076 12.079 22.915 1.00 94.19 94 HIS A CA 1
ATOM 741 C C . HIS A 1 94 ? 1.733 13.181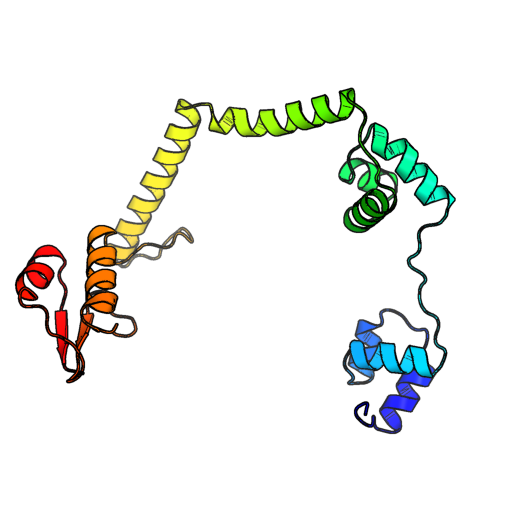 23.757 1.00 94.19 94 HIS A C 1
ATOM 743 O O . HIS A 1 94 ? 1.928 14.302 23.276 1.00 94.19 94 HIS A O 1
ATOM 749 N N . ASN A 1 95 ? 2.143 12.843 24.979 1.00 93.62 95 ASN A N 1
ATOM 750 C CA . ASN A 1 95 ? 2.985 13.720 25.786 1.00 93.62 95 ASN A CA 1
ATOM 751 C C . ASN A 1 95 ? 4.404 13.842 25.181 1.00 93.62 95 ASN A C 1
ATOM 753 O O . ASN A 1 95 ? 4.825 13.045 24.334 1.00 93.62 95 ASN A O 1
ATOM 757 N N . VAL A 1 96 ? 5.157 14.858 25.611 1.00 93.12 96 VAL A N 1
ATOM 758 C CA . VAL A 1 96 ? 6.493 15.156 25.060 1.00 93.12 96 VAL A CA 1
ATOM 759 C C . VAL A 1 96 ? 7.459 13.979 25.248 1.00 93.12 96 VAL A C 1
ATOM 761 O O . VAL A 1 96 ? 8.204 13.633 24.329 1.00 93.12 96 VAL A O 1
ATOM 764 N N . GLU A 1 97 ? 7.409 13.312 26.401 1.00 92.50 97 GLU A N 1
ATOM 765 C CA . GLU A 1 97 ? 8.248 12.149 26.709 1.00 92.50 97 GLU A CA 1
ATOM 766 C C . GLU A 1 97 ? 7.985 10.969 25.768 1.00 92.50 97 GLU A C 1
ATOM 768 O O . GLU A 1 97 ? 8.920 10.381 25.225 1.00 92.50 97 GLU A O 1
ATOM 773 N N . THR A 1 98 ? 6.718 10.664 25.499 1.00 91.75 98 THR A N 1
ATOM 774 C CA . THR A 1 98 ? 6.296 9.581 24.602 1.00 91.75 98 THR A CA 1
ATOM 775 C C . THR A 1 98 ? 6.637 9.913 23.161 1.00 91.75 98 THR A C 1
ATOM 777 O O . THR A 1 98 ? 7.133 9.051 22.437 1.00 91.75 98 THR A O 1
ATOM 780 N N . ILE A 1 99 ? 6.483 11.174 22.743 1.00 92.19 99 ILE A N 1
ATOM 781 C CA . ILE A 1 99 ? 6.967 11.633 21.433 1.00 92.19 99 ILE A CA 1
ATOM 782 C C . ILE A 1 99 ? 8.473 11.370 21.310 1.00 92.19 99 ILE A C 1
ATOM 784 O O . ILE A 1 99 ? 8.922 10.817 20.301 1.00 92.19 99 ILE A O 1
ATOM 788 N N . ASN A 1 100 ? 9.256 11.719 22.332 1.00 92.94 100 ASN A N 1
ATOM 789 C CA . ASN A 1 100 ? 10.703 11.507 22.340 1.00 92.94 100 ASN A CA 1
ATOM 790 C C . ASN A 1 100 ? 11.069 10.015 22.351 1.00 92.94 100 ASN A C 1
ATOM 792 O O . ASN A 1 100 ? 11.959 9.605 21.599 1.00 92.94 100 ASN A O 1
ATOM 796 N N . ARG A 1 101 ? 10.347 9.188 23.115 1.00 93.56 101 ARG A N 1
ATOM 797 C CA . ARG A 1 101 ? 10.489 7.723 23.128 1.00 93.56 101 ARG A CA 1
ATOM 798 C C . ARG A 1 101 ? 10.247 7.132 21.739 1.00 93.56 101 ARG A C 1
ATOM 800 O O . ARG A 1 101 ? 11.135 6.477 21.196 1.00 93.56 101 ARG A O 1
ATOM 807 N N . ILE A 1 102 ? 9.104 7.443 21.123 1.00 89.94 102 ILE A N 1
ATOM 808 C CA . ILE A 1 102 ? 8.729 6.972 19.779 1.00 89.94 102 ILE A CA 1
ATOM 809 C C . ILE A 1 102 ? 9.773 7.410 18.743 1.00 89.94 102 ILE A C 1
ATOM 811 O O . ILE A 1 102 ? 10.174 6.625 17.880 1.00 89.94 102 ILE A O 1
ATOM 815 N N . ARG A 1 103 ? 10.257 8.657 18.820 1.00 89.25 103 ARG A N 1
ATOM 816 C CA . ARG A 1 103 ? 11.326 9.155 17.937 1.00 89.25 103 ARG A CA 1
ATOM 817 C C . ARG A 1 103 ? 12.624 8.369 18.121 1.00 89.25 103 ARG A C 1
ATOM 819 O O . ARG A 1 103 ? 13.236 7.979 17.127 1.00 89.25 103 ARG A O 1
ATOM 826 N N . LYS A 1 104 ? 13.037 8.098 19.363 1.00 88.62 104 LYS A N 1
ATOM 827 C CA . LYS A 1 104 ? 14.248 7.321 19.678 1.00 88.62 104 LYS A CA 1
ATOM 828 C C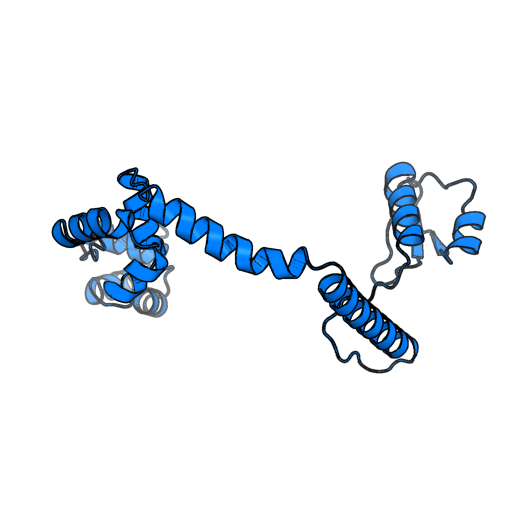 . LYS A 1 104 ? 14.162 5.898 19.121 1.00 88.62 104 LYS A C 1
ATOM 830 O O . LYS A 1 104 ? 15.127 5.432 18.511 1.00 88.62 104 LYS A O 1
ATOM 835 N N . GLU A 1 105 ? 13.014 5.239 19.258 1.00 86.88 105 GLU A N 1
ATOM 836 C CA . GLU A 1 105 ? 12.780 3.904 18.695 1.00 86.88 105 GLU A CA 1
ATOM 837 C C . GLU A 1 105 ? 12.804 3.897 17.166 1.00 86.88 105 GLU A C 1
ATOM 839 O O . GLU A 1 105 ? 13.524 3.094 16.567 1.00 86.88 105 GLU A O 1
ATOM 844 N N . ARG A 1 106 ? 12.106 4.838 16.513 1.00 82.25 106 ARG A N 1
ATOM 845 C CA . ARG A 1 106 ? 12.147 4.981 15.046 1.00 82.25 106 ARG A CA 1
ATOM 846 C C . ARG A 1 106 ? 13.577 5.200 14.553 1.00 82.25 106 ARG A C 1
ATOM 848 O O . ARG A 1 106 ? 14.023 4.519 13.628 1.00 82.25 106 ARG A O 1
ATOM 855 N N . ASN A 1 107 ? 14.335 6.061 15.228 1.00 82.62 107 ASN A N 1
ATOM 856 C CA . ASN A 1 107 ? 15.726 6.345 14.882 1.00 82.62 107 ASN A CA 1
ATOM 857 C C . ASN A 1 107 ? 16.657 5.139 15.081 1.00 82.62 107 ASN A C 1
ATOM 859 O O . ASN A 1 107 ? 17.649 5.024 14.362 1.00 82.62 107 ASN A O 1
ATOM 863 N N . LYS A 1 108 ? 16.351 4.202 15.990 1.00 80.06 108 LYS A N 1
ATOM 864 C CA . LYS A 1 108 ? 17.140 2.969 16.175 1.00 80.06 108 LYS A CA 1
ATOM 865 C C . LYS A 1 108 ? 17.185 2.128 14.896 1.00 80.06 108 LYS A C 1
ATOM 867 O O . LYS A 1 108 ? 18.246 1.617 14.545 1.00 80.06 108 LYS A O 1
ATOM 872 N N . SER A 1 109 ? 16.070 2.036 14.168 1.00 68.94 109 SER A N 1
ATOM 873 C CA . SER A 1 109 ? 16.019 1.337 12.875 1.00 68.94 109 SER A CA 1
ATOM 874 C C . SER A 1 109 ? 16.874 2.035 11.807 1.00 68.94 109 SER A C 1
ATOM 876 O O . SER A 1 109 ? 17.621 1.376 11.079 1.00 68.94 109 SER A O 1
ATOM 878 N N . LEU A 1 110 ? 16.855 3.372 11.788 1.00 68.56 110 LEU A N 1
ATOM 879 C CA . LEU A 1 110 ? 17.635 4.190 10.862 1.00 68.56 110 LEU A CA 1
ATOM 880 C C . LEU A 1 110 ? 19.140 4.117 11.137 1.00 68.56 110 LEU A C 1
ATOM 882 O O . LEU A 1 110 ? 19.922 4.185 10.196 1.00 68.56 110 LEU A O 1
ATOM 886 N N . ARG A 1 111 ? 19.589 3.913 12.383 1.00 65.00 111 ARG A N 1
ATOM 887 C CA . ARG A 1 111 ? 21.028 3.758 12.695 1.00 65.00 111 ARG A CA 1
ATOM 888 C C . ARG A 1 111 ? 21.700 2.648 11.879 1.00 65.00 111 ARG A C 1
ATOM 890 O O . ARG A 1 111 ? 22.849 2.796 11.483 1.00 65.00 111 ARG A O 1
ATOM 897 N N . ASN A 1 112 ? 20.976 1.571 11.564 1.00 60.88 112 ASN A N 1
ATOM 898 C CA . ASN A 1 112 ? 21.485 0.503 10.697 1.00 60.88 112 ASN A CA 1
ATOM 899 C C . ASN A 1 112 ? 21.642 0.929 9.230 1.00 60.88 112 ASN A C 1
ATOM 901 O O . ASN A 1 112 ? 22.452 0.338 8.521 1.00 60.88 112 ASN A O 1
ATOM 905 N N . TYR A 1 113 ? 20.860 1.913 8.782 1.00 59.53 113 TYR A N 1
ATOM 906 C CA . TYR A 1 113 ? 20.968 2.529 7.460 1.00 59.53 113 TYR A CA 1
ATOM 907 C C . TYR A 1 113 ? 22.126 3.538 7.412 1.00 59.53 113 TYR A C 1
ATOM 909 O O . TYR A 1 113 ? 22.880 3.561 6.446 1.00 59.53 113 TYR A O 1
ATOM 917 N N . TRP A 1 114 ? 22.323 4.311 8.487 1.00 62.78 114 TRP A N 1
ATOM 918 C CA . TRP A 1 114 ? 23.425 5.274 8.619 1.00 62.78 114 TRP A CA 1
ATOM 919 C C . TRP A 1 114 ? 24.797 4.627 8.856 1.00 62.78 114 TRP A C 1
ATOM 921 O O . TRP A 1 114 ? 25.824 5.267 8.633 1.00 62.78 114 TRP A O 1
ATOM 931 N N . ASN A 1 115 ? 24.844 3.358 9.277 1.00 78.19 115 ASN A N 1
ATOM 932 C CA . ASN A 1 115 ? 26.086 2.595 9.309 1.00 78.19 115 ASN A CA 1
ATOM 933 C C . ASN A 1 115 ? 26.522 2.273 7.868 1.00 78.19 115 ASN A C 1
ATOM 935 O O . ASN A 1 115 ? 26.064 1.297 7.264 1.00 78.19 115 ASN A O 1
ATOM 939 N N . LYS A 1 116 ? 27.417 3.114 7.332 1.00 75.25 116 LYS A N 1
ATOM 940 C CA . LYS A 1 116 ? 27.941 3.030 5.960 1.00 75.25 116 LYS A CA 1
ATOM 941 C C . LYS A 1 116 ? 28.493 1.647 5.626 1.0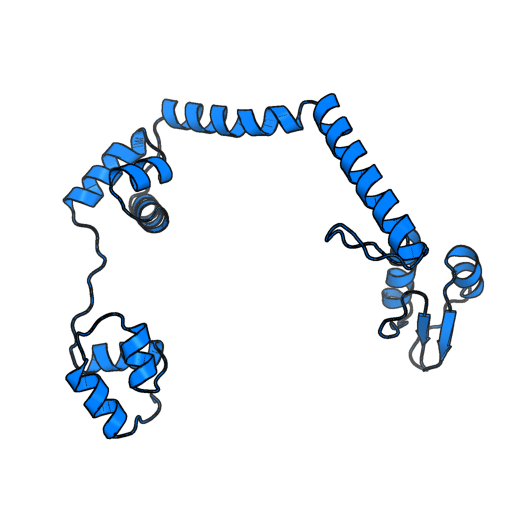0 75.25 116 LYS A C 1
ATOM 943 O O . LYS A 1 116 ? 28.248 1.148 4.533 1.00 75.25 116 LYS A O 1
ATOM 948 N N . GLU A 1 117 ? 29.193 1.011 6.559 1.00 80.50 117 GLU A N 1
ATOM 949 C CA . GLU A 1 117 ? 29.815 -0.294 6.343 1.00 80.50 117 GLU A CA 1
ATOM 950 C C . GLU A 1 117 ? 28.774 -1.412 6.245 1.00 80.50 117 GLU A C 1
ATOM 952 O O . GLU A 1 117 ? 28.789 -2.212 5.305 1.00 80.50 117 GLU A O 1
ATOM 957 N N . ARG A 1 118 ? 27.803 -1.430 7.165 1.00 74.88 118 ARG A N 1
ATOM 958 C CA . ARG A 1 118 ? 26.706 -2.407 7.151 1.00 74.88 118 ARG A CA 1
ATOM 959 C C . ARG A 1 118 ? 25.801 -2.217 5.934 1.00 74.88 118 ARG A C 1
ATOM 961 O O . ARG A 1 118 ? 25.370 -3.205 5.334 1.00 74.88 118 ARG A O 1
ATOM 968 N N . TYR A 1 119 ? 25.532 -0.969 5.553 1.00 73.56 119 TYR A N 1
ATOM 969 C CA . TYR A 1 119 ? 24.788 -0.630 4.342 1.00 73.56 119 TYR A CA 1
ATOM 970 C C . TYR A 1 119 ? 25.535 -1.087 3.083 1.00 73.56 119 TYR A C 1
ATOM 972 O O . TYR A 1 119 ? 24.962 -1.795 2.253 1.00 73.56 119 TYR A O 1
ATOM 980 N N . ALA A 1 120 ? 26.832 -0.780 2.981 1.00 80.19 120 ALA A N 1
ATOM 981 C CA . ALA A 1 120 ? 27.677 -1.220 1.876 1.00 80.19 120 ALA A CA 1
ATOM 982 C C . ALA A 1 120 ? 27.759 -2.751 1.794 1.00 80.19 120 ALA A C 1
ATOM 984 O O . ALA A 1 120 ? 27.639 -3.305 0.707 1.00 80.19 120 ALA A O 1
ATOM 985 N N . SER A 1 121 ? 27.885 -3.452 2.925 1.00 84.69 121 SER A N 1
ATOM 986 C CA . SER A 1 121 ? 27.890 -4.920 2.978 1.00 84.69 121 SER A CA 1
ATOM 987 C C . SER A 1 121 ? 26.582 -5.529 2.453 1.00 84.69 121 SER A C 1
ATOM 989 O O . SER A 1 121 ? 26.606 -6.414 1.594 1.00 84.69 121 SER A O 1
ATOM 991 N N . LYS A 1 122 ? 25.424 -4.998 2.873 1.00 83.19 122 LYS A N 1
ATOM 992 C CA . LYS A 1 122 ? 24.115 -5.412 2.335 1.00 83.19 122 LYS A CA 1
ATOM 993 C C . LYS A 1 122 ? 23.987 -5.124 0.838 1.00 83.19 122 LYS A C 1
ATOM 995 O O . LYS A 1 122 ? 23.506 -5.981 0.099 1.00 83.19 122 LYS A O 1
ATOM 1000 N N . GLY A 1 123 ? 24.438 -3.950 0.396 1.00 84.50 123 GLY A N 1
ATOM 1001 C CA . GLY A 1 123 ? 24.459 -3.570 -1.016 1.00 84.50 123 GLY A CA 1
ATOM 1002 C C . GLY A 1 123 ? 25.327 -4.507 -1.857 1.00 84.50 123 GLY A C 1
ATOM 1003 O O . GLY A 1 123 ? 24.873 -4.987 -2.892 1.00 84.50 123 GLY A O 1
ATOM 1004 N N . ARG A 1 124 ? 26.532 -4.844 -1.376 1.00 86.12 124 ARG A N 1
ATOM 1005 C CA . ARG A 1 124 ? 27.436 -5.817 -2.011 1.00 86.12 124 ARG A CA 1
ATOM 1006 C C . ARG A 1 124 ? 26.783 -7.192 -2.133 1.00 86.12 124 ARG A C 1
ATOM 1008 O O . ARG A 1 124 ? 26.802 -7.769 -3.215 1.00 86.12 124 ARG A O 1
ATOM 1015 N N . LYS A 1 125 ? 26.137 -7.681 -1.068 1.00 88.94 125 LYS A N 1
ATOM 1016 C CA . LYS A 1 125 ? 25.417 -8.965 -1.086 1.00 88.94 125 LYS A CA 1
ATOM 1017 C C . LYS A 1 125 ? 24.294 -8.978 -2.127 1.00 88.94 125 LYS A C 1
ATOM 1019 O O . LYS A 1 125 ? 24.201 -9.924 -2.902 1.00 88.94 125 LYS A O 1
ATOM 1024 N N . LEU A 1 126 ? 23.474 -7.926 -2.176 1.00 87.69 126 LEU A N 1
ATOM 1025 C CA . LEU A 1 126 ? 22.398 -7.810 -3.164 1.00 87.69 126 LEU A CA 1
ATOM 1026 C C . LEU A 1 126 ? 22.946 -7.713 -4.595 1.00 87.69 126 LEU A C 1
ATOM 1028 O O . LEU A 1 126 ? 22.410 -8.345 -5.501 1.00 87.69 126 LEU A O 1
ATOM 1032 N N . HIS A 1 127 ? 24.023 -6.950 -4.800 1.00 87.00 127 HIS A N 1
ATOM 1033 C CA . HIS A 1 127 ? 24.682 -6.838 -6.100 1.00 87.00 127 HIS A CA 1
ATOM 1034 C C . HIS A 1 127 ? 25.202 -8.195 -6.588 1.00 87.00 127 HIS A C 1
ATOM 1036 O O . HIS A 1 127 ? 24.954 -8.564 -7.734 1.00 87.00 127 HIS A O 1
ATOM 1042 N N . MET A 1 128 ? 25.858 -8.962 -5.710 1.00 88.25 128 MET A N 1
ATOM 1043 C CA . MET A 1 128 ? 26.310 -10.321 -6.019 1.00 88.25 128 MET A CA 1
ATOM 1044 C C . MET A 1 128 ? 25.137 -11.248 -6.351 1.00 88.25 128 MET A C 1
ATOM 1046 O O . MET A 1 128 ? 25.194 -11.948 -7.354 1.00 88.25 128 MET A O 1
ATOM 1050 N N . GLN A 1 129 ? 24.048 -11.214 -5.575 1.00 89.12 129 GLN A N 1
ATOM 1051 C CA . GLN A 1 129 ? 22.844 -12.002 -5.872 1.00 89.12 129 GLN A CA 1
ATOM 1052 C C . GLN A 1 129 ? 22.265 -11.669 -7.252 1.00 89.12 129 GLN A C 1
ATOM 1054 O O . GLN A 1 129 ? 21.950 -12.575 -8.018 1.00 89.12 129 GLN A O 1
ATOM 1059 N N . TYR A 1 130 ? 22.179 -10.381 -7.595 1.00 88.81 130 TYR A N 1
ATOM 1060 C CA . TYR A 1 130 ? 21.695 -9.943 -8.903 1.00 88.81 130 TYR A CA 1
ATOM 1061 C C . TYR A 1 130 ? 22.592 -10.444 -10.041 1.00 88.81 130 TYR A C 1
ATOM 1063 O O . TYR A 1 130 ? 22.086 -10.968 -11.027 1.00 88.81 130 TYR A O 1
ATOM 1071 N N . LYS A 1 131 ? 23.919 -10.329 -9.885 1.00 86.94 131 LYS A N 1
ATOM 1072 C CA . LYS A 1 131 ? 24.917 -10.819 -10.850 1.00 86.94 131 LYS A CA 1
ATOM 1073 C C . LYS A 1 131 ? 24.830 -12.332 -11.059 1.00 86.94 131 LYS A C 1
ATOM 1075 O O . LYS A 1 131 ? 24.886 -12.791 -12.194 1.00 86.94 131 LYS A O 1
ATOM 1080 N N . MET A 1 132 ? 24.680 -13.104 -9.984 1.00 89.56 132 MET A N 1
ATOM 1081 C CA . MET A 1 132 ? 24.564 -14.562 -10.071 1.00 89.56 132 MET A CA 1
ATOM 1082 C C . MET A 1 132 ? 23.289 -14.985 -10.800 1.00 89.56 132 MET A C 1
ATOM 1084 O O . MET A 1 132 ? 23.339 -15.854 -11.668 1.00 89.56 132 MET A O 1
ATOM 1088 N N . ASP A 1 133 ? 22.160 -14.347 -10.499 1.00 88.94 133 ASP A N 1
ATOM 1089 C CA . ASP A 1 133 ? 20.907 -14.628 -11.198 1.00 88.94 133 ASP A CA 1
ATOM 1090 C C . ASP A 1 133 ? 20.921 -14.147 -12.655 1.00 88.94 133 ASP A C 1
ATOM 1092 O O . ASP A 1 133 ? 20.380 -14.830 -13.521 1.00 88.94 133 ASP A O 1
ATOM 1096 N N . GLU A 1 134 ? 21.582 -13.029 -12.961 1.00 86.19 134 GLU A N 1
ATOM 1097 C CA . GLU A 1 134 ? 21.818 -12.584 -14.339 1.00 86.19 134 GLU A CA 1
ATOM 1098 C C . GLU A 1 134 ? 22.596 -13.645 -15.135 1.00 86.19 134 GLU A C 1
ATOM 1100 O O . GLU A 1 134 ? 22.164 -14.036 -16.218 1.00 86.19 134 GLU A O 1
ATOM 1105 N N . LEU A 1 135 ? 23.683 -14.189 -14.573 1.00 86.81 135 LEU A N 1
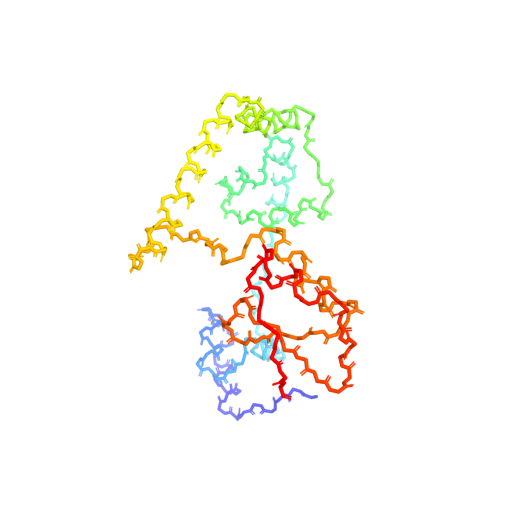ATOM 1106 C CA . LEU A 1 135 ? 24.458 -15.270 -15.196 1.00 86.81 135 LEU A CA 1
ATOM 1107 C C . LEU A 1 135 ? 23.638 -16.556 -15.377 1.00 86.81 135 LEU A C 1
ATOM 1109 O O . LEU A 1 135 ? 23.771 -17.235 -16.397 1.00 86.81 135 LEU A O 1
ATOM 1113 N N . ARG A 1 136 ? 22.765 -16.898 -14.423 1.00 88.62 136 ARG A N 1
ATOM 1114 C CA . ARG A 1 136 ? 21.851 -18.046 -14.558 1.00 88.62 136 ARG A CA 1
ATOM 1115 C C . ARG A 1 136 ? 20.888 -17.865 -15.718 1.00 88.62 136 ARG A C 1
ATOM 1117 O O . ARG A 1 136 ? 20.810 -18.745 -16.567 1.00 88.62 136 ARG A O 1
ATOM 1124 N N . VAL A 1 137 ? 20.228 -16.711 -15.794 1.00 86.44 137 VAL A N 1
ATOM 1125 C CA . VAL A 1 137 ? 19.299 -16.393 -16.886 1.00 86.44 137 VAL A CA 1
ATOM 1126 C C . VAL A 1 137 ? 20.016 -16.437 -18.237 1.00 86.44 137 VAL A C 1
ATOM 1128 O O . VAL A 1 137 ? 19.505 -17.046 -19.172 1.00 86.44 137 VAL A O 1
ATOM 1131 N N . MET A 1 138 ? 21.218 -15.858 -18.332 1.00 81.62 138 MET A N 1
ATOM 1132 C CA . MET A 1 138 ? 22.023 -15.880 -19.562 1.00 81.62 138 MET A CA 1
ATOM 1133 C C . MET A 1 138 ? 22.470 -17.296 -19.959 1.00 81.62 138 MET A C 1
ATOM 1135 O O . MET A 1 138 ? 22.581 -17.584 -21.145 1.00 81.62 138 MET A O 1
ATOM 1139 N N . SER A 1 139 ? 22.691 -18.190 -18.990 1.00 86.75 139 SER A N 1
ATOM 1140 C CA . SER A 1 139 ? 23.044 -19.601 -19.225 1.00 86.75 139 SER A CA 1
ATOM 1141 C C . SER A 1 139 ? 21.835 -20.537 -19.363 1.00 86.75 139 SER A C 1
ATOM 1143 O O . SER A 1 139 ? 22.009 -21.753 -19.405 1.00 86.75 139 SER A O 1
ATOM 1145 N N . GLY A 1 140 ? 20.609 -20.002 -19.414 1.00 85.50 140 GLY A N 1
ATOM 1146 C CA . GLY A 1 140 ? 19.377 -20.791 -19.540 1.00 85.50 140 GLY A CA 1
ATOM 1147 C C . GLY A 1 140 ? 18.981 -21.567 -18.277 1.00 85.50 140 GLY A C 1
ATOM 1148 O O . GLY A 1 140 ? 18.071 -22.392 -18.322 1.00 85.50 140 GLY A O 1
ATOM 1149 N N . LYS A 1 141 ? 19.641 -21.314 -17.142 1.00 89.38 141 LYS A N 1
ATOM 1150 C CA . LYS A 1 141 ? 19.312 -21.929 -15.851 1.00 89.38 141 LYS A CA 1
ATOM 1151 C C . LYS A 1 141 ? 18.141 -21.199 -15.184 1.00 89.38 141 LYS A C 1
ATOM 1153 O O . LYS A 1 141 ? 18.003 -19.982 -15.347 1.00 89.38 141 LYS A O 1
ATOM 1158 N N . PRO A 1 142 ? 17.314 -21.904 -14.391 1.00 88.06 142 PRO A N 1
ATOM 1159 C CA . PRO A 1 142 ? 16.249 -21.262 -13.636 1.00 88.06 142 PRO A CA 1
ATOM 1160 C C . PRO A 1 142 ? 16.828 -20.274 -12.620 1.00 88.06 142 PRO A C 1
ATOM 1162 O O . PRO A 1 142 ? 17.888 -20.492 -12.027 1.00 88.06 142 PRO A O 1
ATOM 1165 N N . GLN A 1 143 ? 16.113 -19.171 -12.426 1.00 87.25 143 GLN A N 1
ATOM 1166 C CA . GLN A 1 143 ? 16.459 -18.168 -11.431 1.00 87.25 143 GLN A CA 1
ATOM 1167 C C . GLN A 1 143 ? 16.167 -18.695 -10.017 1.00 87.25 143 GLN A C 1
ATOM 1169 O O . GLN A 1 143 ? 15.123 -19.306 -9.799 1.00 87.25 143 GLN A O 1
ATOM 1174 N N . GLU A 1 144 ? 17.045 -18.433 -9.043 1.00 88.75 144 GLU A N 1
ATOM 1175 C CA . GLU A 1 144 ? 16.775 -18.815 -7.645 1.00 88.75 144 GLU A CA 1
ATOM 1176 C C . GLU A 1 144 ? 15.941 -17.773 -6.905 1.00 88.75 144 GLU A C 1
ATOM 1178 O O . GLU A 1 144 ? 15.118 -18.112 -6.054 1.00 88.75 144 GLU A O 1
ATOM 1183 N N . THR A 1 145 ? 16.155 -16.488 -7.195 1.00 86.75 145 THR A N 1
ATOM 1184 C CA . THR A 1 145 ? 15.412 -15.416 -6.537 1.00 86.75 145 THR A CA 1
ATOM 1185 C C . THR A 1 145 ? 14.256 -14.915 -7.399 1.00 86.75 145 THR A C 1
ATOM 1187 O O . THR A 1 145 ? 14.165 -15.172 -8.593 1.00 86.75 145 THR A O 1
ATOM 1190 N N . LYS A 1 146 ? 13.363 -14.129 -6.790 1.00 85.69 146 LYS A N 1
ATOM 1191 C CA . LYS A 1 146 ? 12.295 -13.406 -7.501 1.00 85.69 146 LYS A CA 1
ATOM 1192 C C . LYS A 1 146 ? 12.759 -12.033 -8.023 1.00 85.69 146 LYS A C 1
ATOM 1194 O O . LYS A 1 146 ? 11.929 -11.157 -8.267 1.00 85.69 146 LYS A O 1
ATOM 1199 N N . LEU A 1 147 ? 14.072 -11.785 -8.120 1.00 84.00 147 LEU A N 1
ATOM 1200 C CA . LEU A 1 147 ? 14.604 -10.501 -8.581 1.00 84.00 147 LEU A CA 1
ATOM 1201 C C . LEU A 1 147 ? 14.298 -10.302 -10.066 1.00 84.00 147 LEU A C 1
ATOM 1203 O O . LEU A 1 147 ? 14.589 -11.149 -10.898 1.00 84.00 147 LEU A O 1
ATOM 1207 N N . ARG A 1 148 ? 13.764 -9.142 -10.444 1.00 82.19 148 ARG A N 1
ATOM 1208 C CA . ARG A 1 148 ? 13.521 -8.862 -11.862 1.00 82.19 148 ARG A CA 1
ATOM 1209 C C . ARG A 1 148 ? 14.836 -8.540 -12.581 1.00 82.19 148 ARG A C 1
ATOM 1211 O O . ARG A 1 148 ? 15.333 -7.410 -12.489 1.00 82.19 148 ARG A O 1
ATOM 1218 N N . ILE A 1 149 ? 15.366 -9.505 -13.328 1.00 82.50 149 ILE A N 1
ATOM 1219 C CA . ILE A 1 149 ? 16.529 -9.296 -14.198 1.00 82.50 149 ILE A CA 1
ATOM 1220 C C . ILE A 1 149 ? 16.095 -8.489 -15.427 1.00 82.50 149 ILE A C 1
ATOM 1222 O O . ILE A 1 149 ? 15.133 -8.828 -16.120 1.00 82.50 149 ILE A O 1
ATOM 1226 N N . ARG A 1 150 ? 16.753 -7.350 -15.664 1.00 77.75 150 ARG A N 1
ATOM 1227 C CA . ARG A 1 150 ? 16.460 -6.492 -16.818 1.00 77.75 150 ARG A CA 1
ATOM 1228 C C . ARG A 1 150 ? 17.153 -7.065 -18.049 1.00 77.75 150 ARG A C 1
ATOM 1230 O O . ARG A 1 150 ? 18.347 -7.309 -18.010 1.00 77.75 150 ARG A O 1
ATOM 1237 N N . LYS A 1 151 ? 16.420 -7.186 -19.159 1.00 80.44 151 LYS A N 1
ATOM 1238 C CA . LYS A 1 151 ? 16.991 -7.608 -20.452 1.00 80.44 151 LYS A CA 1
ATOM 1239 C C . LYS A 1 151 ? 17.789 -6.499 -21.160 1.00 80.44 151 LYS A C 1
ATOM 1241 O O . LYS A 1 151 ? 18.599 -6.788 -22.026 1.00 80.44 151 LYS A O 1
ATOM 1246 N N . LEU A 1 152 ? 17.541 -5.232 -20.811 1.00 82.88 152 LEU A N 1
ATOM 1247 C CA . LEU A 1 152 ? 18.214 -4.056 -21.374 1.00 82.88 152 LEU A CA 1
ATOM 1248 C C . LEU A 1 152 ? 19.046 -3.356 -20.304 1.00 82.88 152 LEU A C 1
ATOM 1250 O O . LEU A 1 152 ? 18.593 -3.189 -19.166 1.00 82.88 152 LEU A O 1
ATOM 1254 N N . SER A 1 153 ? 20.213 -2.846 -20.699 1.00 84.81 153 SER A N 1
ATOM 1255 C CA . SER A 1 153 ? 20.971 -1.911 -19.866 1.00 84.81 153 SER A CA 1
ATOM 1256 C C . SER A 1 153 ? 20.178 -0.615 -19.649 1.00 84.81 153 SER A C 1
ATOM 1258 O O . SER A 1 153 ? 19.346 -0.230 -20.472 1.00 84.81 153 SER A O 1
ATOM 1260 N N . SER A 1 154 ? 20.444 0.107 -18.556 1.00 85.50 154 SER A N 1
ATOM 1261 C CA . SER A 1 154 ? 19.760 1.383 -18.278 1.00 85.50 154 SER A CA 1
ATOM 1262 C C . SER A 1 154 ? 19.962 2.416 -19.396 1.00 85.50 154 SER A C 1
ATOM 1264 O O . SER A 1 154 ? 19.038 3.156 -19.720 1.00 85.50 154 SER A O 1
ATOM 1266 N N . LYS A 1 155 ? 21.148 2.441 -20.025 1.00 89.88 155 LYS A N 1
ATOM 1267 C CA . LYS A 1 155 ? 21.443 3.333 -21.159 1.00 89.88 155 LYS A CA 1
ATOM 1268 C C . LYS A 1 155 ? 20.633 2.952 -22.400 1.00 89.88 155 LYS A C 1
ATOM 1270 O O . LYS A 1 155 ? 20.042 3.833 -23.017 1.00 89.88 155 LYS A O 1
ATOM 1275 N N . ALA A 1 156 ? 20.557 1.656 -22.714 1.00 90.00 156 ALA A N 1
ATOM 1276 C CA . ALA A 1 156 ? 19.736 1.161 -23.814 1.00 90.00 156 ALA A CA 1
ATOM 1277 C C . ALA A 1 156 ? 18.252 1.469 -23.565 1.00 90.00 156 ALA A C 1
ATOM 1279 O O . ALA A 1 156 ? 17.582 2.015 -24.431 1.00 90.00 156 ALA A O 1
ATOM 1280 N N . LEU A 1 157 ? 17.739 1.230 -22.356 1.00 89.75 157 LEU A N 1
ATOM 1281 C CA . LEU A 1 157 ? 16.353 1.559 -22.017 1.00 89.75 157 LEU A CA 1
ATOM 1282 C C . LEU A 1 157 ? 16.043 3.050 -22.229 1.00 89.75 157 LEU A C 1
ATOM 1284 O O . LEU A 1 157 ? 15.025 3.377 -22.832 1.00 89.75 157 LEU A O 1
ATOM 1288 N N . ASN A 1 158 ? 16.932 3.944 -21.791 1.00 92.69 158 ASN A N 1
ATOM 1289 C CA . ASN A 1 158 ? 16.762 5.383 -21.995 1.00 92.69 158 ASN A CA 1
ATOM 1290 C C . ASN A 1 158 ? 16.769 5.755 -23.484 1.00 92.69 158 ASN A C 1
ATOM 1292 O O . ASN A 1 158 ? 15.909 6.518 -23.918 1.00 92.69 158 ASN A O 1
ATOM 1296 N N . ALA A 1 159 ? 17.678 5.176 -24.276 1.00 92.31 159 ALA A N 1
ATOM 1297 C CA . ALA A 1 159 ? 17.698 5.352 -25.729 1.00 92.31 159 ALA A CA 1
ATOM 1298 C C . ALA A 1 159 ? 16.395 4.854 -26.381 1.00 92.31 159 ALA A C 1
ATOM 1300 O O . ALA A 1 159 ? 15.788 5.560 -27.181 1.00 92.31 159 ALA A O 1
ATOM 1301 N N . LYS A 1 160 ? 15.904 3.682 -25.964 1.00 91.12 160 LYS A N 1
ATOM 1302 C CA . LYS A 1 160 ? 14.635 3.099 -26.421 1.00 91.12 160 LYS A CA 1
ATOM 1303 C C . LYS A 1 160 ? 13.430 3.983 -26.072 1.00 91.12 160 LYS A C 1
ATOM 1305 O O . LYS A 1 160 ? 12.489 4.106 -26.854 1.00 91.12 160 LYS A O 1
ATOM 1310 N N . MET A 1 161 ? 13.438 4.608 -24.894 1.00 92.44 161 MET A N 1
ATOM 1311 C CA . MET A 1 161 ? 12.401 5.558 -24.480 1.00 92.44 161 MET A CA 1
ATOM 1312 C C . MET A 1 161 ? 12.463 6.867 -25.267 1.00 92.44 161 MET A C 1
ATOM 1314 O O . MET A 1 161 ? 11.413 7.399 -25.621 1.00 92.44 161 MET A O 1
ATOM 1318 N N . TYR A 1 162 ? 13.667 7.369 -25.543 1.00 94.00 162 TYR A N 1
ATOM 1319 C CA . TYR A 1 162 ? 13.882 8.564 -26.355 1.00 94.00 162 TYR A CA 1
ATOM 1320 C C . TYR A 1 162 ? 13.351 8.376 -27.779 1.00 94.00 162 TYR A C 1
ATOM 1322 O O . TYR A 1 162 ? 12.530 9.172 -28.226 1.00 94.00 162 TYR A O 1
ATOM 1330 N N . LEU A 1 163 ? 13.722 7.275 -28.440 1.00 93.44 163 LEU A N 1
ATOM 1331 C CA . LEU A 1 163 ? 13.246 6.949 -29.788 1.00 93.44 163 LEU A CA 1
ATOM 1332 C C . LEU A 1 163 ? 11.714 6.870 -29.840 1.00 93.44 163 LEU A C 1
ATOM 1334 O O . LEU A 1 163 ? 11.096 7.494 -30.695 1.00 93.44 163 LEU A O 1
ATOM 1338 N N . ARG A 1 164 ? 11.074 6.223 -28.861 1.00 92.25 164 ARG A N 1
ATOM 1339 C CA . ARG A 1 164 ? 9.605 6.207 -28.781 1.00 92.25 164 ARG A CA 1
ATOM 1340 C C . ARG A 1 164 ? 8.995 7.599 -28.626 1.00 92.25 164 ARG A C 1
ATOM 1342 O O . ARG A 1 164 ? 8.050 7.934 -29.324 1.00 92.25 164 ARG A O 1
ATOM 1349 N N . LYS A 1 165 ? 9.485 8.397 -27.675 1.00 93.38 165 LYS A N 1
ATOM 1350 C CA . LYS A 1 165 ? 8.853 9.681 -27.330 1.00 93.38 165 LYS A CA 1
ATOM 1351 C C . LYS A 1 165 ? 9.075 10.763 -28.382 1.00 93.38 165 LYS A C 1
ATOM 1353 O O . LYS A 1 165 ? 8.180 11.565 -28.605 1.00 93.38 165 LYS A O 1
ATOM 1358 N N . SER A 1 166 ? 10.269 10.818 -28.963 1.00 92.88 166 SER A N 1
ATOM 1359 C CA . SER A 1 166 ? 10.670 11.906 -29.858 1.00 92.88 166 SER A CA 1
ATOM 1360 C C . SER A 1 166 ? 10.436 11.582 -31.330 1.00 92.88 166 SER A C 1
ATOM 1362 O O . SER A 1 166 ? 10.218 12.497 -32.117 1.00 92.88 166 SER A O 1
ATOM 1364 N N . TYR A 1 167 ? 10.463 10.298 -31.693 1.00 91.94 167 TYR A N 1
ATOM 1365 C CA . TYR A 1 167 ? 10.425 9.846 -33.084 1.00 91.94 167 TYR A CA 1
ATOM 1366 C C . TYR A 1 167 ? 9.269 8.882 -33.386 1.00 91.94 167 TYR A C 1
ATOM 1368 O O . TYR A 1 167 ? 9.113 8.478 -34.529 1.00 91.94 167 TYR A O 1
ATOM 1376 N N . ASN A 1 168 ? 8.428 8.570 -32.393 1.00 92.44 168 ASN A N 1
ATOM 1377 C CA . ASN A 1 168 ? 7.223 7.737 -32.506 1.00 92.44 168 ASN A CA 1
ATOM 1378 C C . ASN A 1 168 ? 7.455 6.240 -32.802 1.00 92.44 168 ASN A C 1
ATOM 1380 O O . ASN A 1 168 ? 6.537 5.538 -33.202 1.00 92.44 168 ASN A O 1
ATOM 1384 N N . TYR A 1 169 ? 8.653 5.706 -32.537 1.00 92.75 169 TYR A N 1
ATOM 1385 C CA . TYR A 1 169 ? 8.866 4.252 -32.612 1.00 92.75 169 TYR A CA 1
ATOM 1386 C C . TYR A 1 169 ? 8.041 3.504 -31.553 1.00 92.75 169 TYR A C 1
ATOM 1388 O O . TYR A 1 169 ? 7.908 3.959 -30.411 1.00 92.75 169 TYR A O 1
ATOM 1396 N N . PHE A 1 170 ? 7.589 2.292 -31.863 1.00 91.50 170 PHE A N 1
ATOM 1397 C CA . PHE A 1 170 ? 6.827 1.451 -30.934 1.00 91.50 170 PHE A CA 1
ATOM 1398 C C . PHE A 1 170 ? 7.527 0.126 -30.622 1.00 91.50 170 PHE A C 1
ATOM 1400 O O . PHE A 1 170 ? 8.556 -0.236 -31.191 1.00 91.50 170 PHE A O 1
ATOM 1407 N N . TYR A 1 171 ? 7.041 -0.557 -29.586 1.00 89.88 171 TYR A N 1
ATOM 1408 C CA . TYR A 1 171 ? 7.715 -1.713 -29.002 1.00 89.88 171 TYR A CA 1
ATOM 1409 C C . TYR A 1 171 ? 7.103 -3.015 -29.504 1.00 89.88 171 TYR A C 1
ATOM 1411 O O . TYR A 1 171 ? 5.895 -3.205 -29.388 1.00 89.88 171 TYR A O 1
ATOM 1419 N N . SER A 1 172 ? 7.950 -3.944 -29.948 1.00 85.69 172 SER A N 1
ATOM 1420 C CA . SER A 1 172 ? 7.522 -5.321 -30.188 1.00 85.69 172 SER A CA 1
ATOM 1421 C C . SER A 1 172 ? 7.217 -6.041 -28.866 1.00 85.69 172 SER A C 1
ATOM 1423 O O . SER A 1 172 ? 7.875 -5.830 -27.836 1.00 85.69 172 SER A O 1
ATOM 1425 N N . LYS A 1 173 ? 6.185 -6.888 -28.871 1.00 81.88 173 LYS A N 1
ATOM 1426 C CA . LYS A 1 173 ? 5.731 -7.628 -27.690 1.00 81.88 173 LYS A CA 1
ATOM 1427 C C . LYS A 1 173 ? 6.715 -8.757 -27.378 1.00 81.88 173 LYS A C 1
ATOM 1429 O O . LYS A 1 173 ? 6.860 -9.695 -28.143 1.00 81.88 173 LYS A O 1
ATOM 1434 N N . GLY A 1 174 ? 7.368 -8.683 -26.218 1.00 78.69 174 GLY A N 1
ATOM 1435 C CA . GLY A 1 174 ? 8.288 -9.726 -25.738 1.00 78.69 174 GLY A CA 1
ATOM 1436 C C . GLY A 1 174 ? 9.734 -9.592 -26.228 1.00 78.69 174 GLY A C 1
ATOM 1437 O O . GLY A 1 174 ? 10.630 -10.159 -25.598 1.00 78.69 174 GLY A O 1
ATOM 1438 N N . GLU A 1 175 ? 9.973 -8.768 -27.249 1.00 85.06 175 GLU A N 1
ATOM 1439 C CA . GLU A 1 175 ? 11.280 -8.547 -27.870 1.00 85.06 175 GLU A CA 1
ATOM 1440 C C . GLU A 1 175 ? 11.894 -7.201 -27.437 1.00 85.06 175 GLU A C 1
ATOM 1442 O O . GLU A 1 175 ? 11.563 -6.132 -27.960 1.00 85.06 175 GLU A O 1
ATOM 1447 N N . PRO A 1 176 ? 12.798 -7.195 -26.440 1.00 83.50 176 PRO A N 1
ATOM 1448 C CA . PRO A 1 176 ? 13.300 -5.958 -25.851 1.00 83.50 176 PRO A CA 1
ATOM 1449 C C . PRO A 1 176 ? 14.224 -5.163 -26.784 1.00 83.50 176 PRO A C 1
ATOM 1451 O O . PRO A 1 176 ? 14.308 -3.947 -26.619 1.00 83.50 176 PRO A O 1
ATOM 1454 N N . PHE A 1 177 ? 14.871 -5.799 -27.759 1.00 86.81 177 PHE A N 1
ATOM 1455 C CA . PHE A 1 177 ? 15.792 -5.139 -28.692 1.00 86.81 177 PHE A CA 1
ATOM 1456 C C . PHE A 1 177 ? 15.126 -4.690 -29.999 1.00 86.81 177 PHE A C 1
ATOM 1458 O O . PHE A 1 177 ? 15.739 -3.942 -30.753 1.00 86.81 177 PHE A O 1
ATOM 1465 N N . ILE A 1 178 ? 13.872 -5.079 -30.251 1.00 89.69 178 ILE A N 1
ATOM 1466 C CA . ILE A 1 178 ? 13.144 -4.665 -31.454 1.00 89.69 178 ILE A CA 1
ATOM 1467 C C . ILE A 1 178 ? 12.380 -3.360 -31.198 1.00 89.69 178 ILE A C 1
ATOM 1469 O O . ILE A 1 178 ? 11.674 -3.200 -30.187 1.00 89.69 178 ILE A O 1
ATOM 1473 N N . LEU A 1 179 ? 12.548 -2.429 -32.134 1.00 91.31 179 LEU A N 1
ATOM 1474 C CA . LEU A 1 179 ? 11.802 -1.188 -32.284 1.00 91.31 179 LEU A CA 1
ATOM 1475 C C . LEU A 1 179 ? 11.105 -1.217 -33.641 1.00 91.31 179 LEU A C 1
ATOM 1477 O O . LEU A 1 179 ? 11.744 -1.385 -34.675 1.00 91.31 179 LEU A O 1
ATOM 1481 N N . CYS A 1 180 ? 9.793 -1.063 -33.619 1.00 91.94 180 CYS A N 1
ATOM 1482 C CA . CYS A 1 180 ? 8.978 -1.050 -34.817 1.00 91.94 180 CYS A CA 1
ATOM 1483 C C . CYS A 1 180 ? 8.724 0.392 -35.268 1.00 91.94 180 CYS A C 1
ATOM 1485 O O . CYS A 1 180 ? 8.702 1.306 -34.433 1.00 91.94 180 CYS A O 1
ATOM 1487 N N . TYR A 1 181 ? 8.554 0.582 -36.571 1.00 92.56 181 TYR A N 1
ATOM 1488 C CA . TYR A 1 181 ? 8.206 1.861 -37.180 1.00 92.56 181 TYR A CA 1
ATOM 1489 C C . TYR A 1 181 ? 7.187 1.670 -38.307 1.00 92.56 181 TYR A C 1
ATOM 1491 O O . TYR A 1 181 ? 7.141 0.617 -38.941 1.00 92.56 181 TYR A O 1
ATOM 1499 N N . ASP A 1 182 ? 6.394 2.706 -38.545 1.00 91.81 182 ASP A N 1
ATOM 1500 C CA . ASP A 1 182 ? 5.355 2.800 -39.572 1.00 91.81 182 ASP A CA 1
ATOM 1501 C C . ASP A 1 182 ? 5.530 4.091 -40.399 1.00 91.81 182 ASP A C 1
ATOM 1503 O O . ASP A 1 182 ? 6.529 4.804 -40.261 1.00 91.81 182 ASP A O 1
ATOM 1507 N N . SER A 1 183 ? 4.561 4.408 -41.261 1.00 87.50 183 SER A N 1
ATOM 1508 C CA . SER A 1 183 ? 4.558 5.636 -42.068 1.00 87.50 183 SER A CA 1
ATOM 1509 C C . SER A 1 183 ? 4.457 6.927 -41.246 1.00 87.50 183 SER A C 1
ATOM 1511 O O . SER A 1 183 ? 4.839 7.989 -41.733 1.00 87.50 183 SER A O 1
ATOM 1513 N N . GLU A 1 184 ? 3.947 6.859 -40.015 1.00 89.00 184 GLU A N 1
ATOM 1514 C CA . GLU A 1 184 ? 3.826 8.008 -39.106 1.00 89.00 184 GLU A CA 1
ATOM 1515 C C . GLU A 1 184 ? 5.084 8.202 -38.242 1.00 89.00 184 GLU A C 1
ATOM 1517 O O . GLU A 1 184 ? 5.279 9.244 -37.606 1.00 89.00 184 GLU A O 1
ATOM 1522 N N . THR A 1 185 ? 5.964 7.202 -38.212 1.00 90.00 185 THR A N 1
ATOM 1523 C CA . THR A 1 185 ? 7.202 7.211 -37.441 1.00 90.00 185 THR A CA 1
ATOM 1524 C C . THR A 1 185 ? 8.258 8.0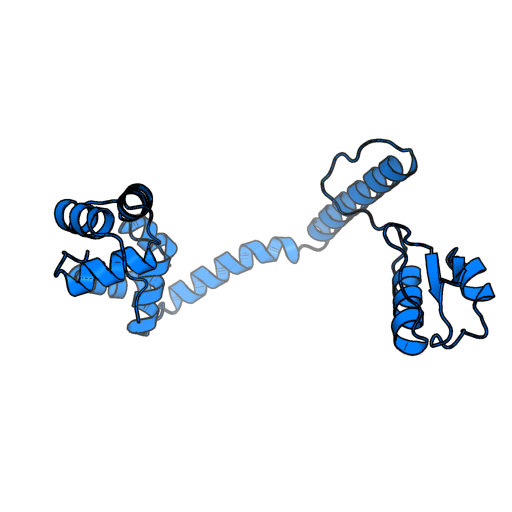67 -38.134 1.00 90.00 185 THR A C 1
ATOM 1526 O O . THR A 1 185 ? 8.659 7.828 -39.274 1.00 90.00 185 THR A O 1
ATOM 1529 N N . LYS A 1 186 ? 8.794 9.058 -37.415 1.00 90.62 186 LYS A N 1
ATOM 1530 C CA . LYS A 1 186 ? 9.895 9.891 -37.914 1.00 90.62 186 LYS A CA 1
ATOM 1531 C C . LYS A 1 186 ? 11.196 9.109 -37.793 1.00 90.62 186 LYS A C 1
ATOM 1533 O O . LYS A 1 186 ? 11.774 9.063 -36.714 1.00 90.62 186 LYS A O 1
ATOM 1538 N N . ARG A 1 187 ? 11.680 8.497 -38.873 1.00 89.44 187 ARG A N 1
ATOM 1539 C CA . ARG A 1 187 ? 12.916 7.704 -38.799 1.00 89.44 187 ARG A CA 1
ATOM 1540 C C . ARG A 1 187 ? 14.110 8.549 -38.351 1.00 89.44 187 ARG A C 1
ATOM 1542 O O . ARG A 1 187 ? 14.376 9.625 -38.884 1.00 89.44 187 ARG A O 1
ATOM 1549 N N . HIS A 1 188 ? 14.826 8.060 -37.344 1.00 88.88 188 HIS A N 1
ATOM 1550 C CA . HIS A 1 188 ? 15.999 8.721 -36.803 1.00 88.88 188 HIS A CA 1
ATOM 1551 C C . HIS A 1 188 ? 17.165 8.561 -37.791 1.00 88.88 188 HIS A C 1
ATOM 1553 O O . HIS A 1 188 ? 17.529 7.438 -38.129 1.00 88.88 188 HIS A O 1
ATOM 1559 N N . PRO A 1 189 ? 17.877 9.634 -38.168 1.00 88.31 189 PRO A N 1
ATOM 1560 C CA . PRO A 1 189 ? 18.976 9.571 -39.145 1.00 88.31 189 PRO A CA 1
ATOM 1561 C C . PRO A 1 189 ? 20.229 8.806 -38.667 1.00 88.31 189 PRO A C 1
ATOM 1563 O O . PRO A 1 189 ? 21.246 8.795 -39.342 1.00 88.31 189 PRO A O 1
ATOM 1566 N N . LYS A 1 190 ? 20.194 8.207 -37.471 1.00 91.12 190 LYS A N 1
ATOM 1567 C CA . LYS A 1 190 ? 21.327 7.518 -36.826 1.00 91.12 190 LYS A CA 1
ATOM 1568 C C . LYS A 1 190 ? 20.882 6.177 -36.237 1.00 91.12 190 LYS A C 1
ATOM 1570 O O . LYS A 1 190 ? 21.330 5.797 -35.160 1.00 91.12 190 LYS A O 1
ATOM 1575 N N . GLU A 1 191 ? 19.954 5.488 -36.898 1.00 89.94 191 GLU A N 1
ATOM 1576 C CA . GLU A 1 191 ? 19.519 4.140 -36.498 1.00 89.94 191 GLU A CA 1
ATOM 1577 C C . GLU A 1 191 ? 20.702 3.161 -36.399 1.00 89.94 191 GLU A C 1
ATOM 1579 O O . GLU A 1 191 ? 20.767 2.371 -35.455 1.00 89.94 191 GLU A O 1
ATOM 1584 N N . GLU A 1 192 ? 21.686 3.276 -37.295 1.00 91.19 192 GLU A N 1
ATOM 1585 C CA . GLU A 1 192 ? 22.918 2.473 -37.281 1.00 91.19 192 GLU A CA 1
ATOM 1586 C C . GLU A 1 192 ? 23.681 2.611 -35.958 1.00 91.19 192 GLU A C 1
ATOM 1588 O O . GLU A 1 192 ? 24.007 1.612 -35.325 1.00 91.19 192 GLU A O 1
ATOM 1593 N N . TYR A 1 193 ? 23.831 3.834 -35.437 1.00 92.81 193 TYR A N 1
ATOM 1594 C CA . TYR A 1 193 ? 24.468 4.062 -34.136 1.00 92.81 193 TYR A CA 1
ATOM 1595 C C . TYR A 1 193 ? 23.756 3.324 -32.992 1.00 92.81 193 TYR A C 1
ATOM 1597 O O . TYR A 1 193 ? 24.402 2.778 -32.098 1.00 92.81 193 TYR A O 1
ATOM 1605 N N . TYR A 1 194 ? 22.419 3.304 -32.983 1.00 91.25 194 TYR A N 1
ATOM 1606 C CA . TYR A 1 194 ? 21.664 2.587 -31.950 1.00 91.25 194 TYR A CA 1
ATOM 1607 C C . TYR A 1 194 ? 21.742 1.066 -32.129 1.00 91.25 194 TYR A C 1
ATOM 1609 O O . TYR A 1 194 ? 21.737 0.333 -31.136 1.00 91.25 194 TYR A O 1
ATOM 1617 N N . THR A 1 195 ? 21.850 0.611 -33.375 1.00 92.06 195 THR A N 1
ATOM 1618 C CA . THR A 1 195 ? 22.054 -0.794 -33.739 1.00 92.06 195 THR A CA 1
ATOM 1619 C C . THR A 1 195 ? 23.410 -1.280 -33.239 1.00 92.06 195 THR A C 1
ATOM 1621 O O . THR A 1 195 ? 23.467 -2.232 -32.468 1.00 92.06 195 THR A O 1
ATOM 1624 N N . GLU A 1 196 ? 24.492 -0.573 -33.558 1.00 91.62 196 GLU A N 1
ATOM 1625 C CA . GLU A 1 196 ? 25.851 -0.933 -33.141 1.00 91.62 196 GLU A CA 1
ATOM 1626 C C . GLU A 1 196 ? 26.047 -0.814 -31.628 1.00 91.62 196 GLU A C 1
ATOM 1628 O O . GLU A 1 196 ? 26.597 -1.705 -30.981 1.00 91.62 196 GLU A O 1
ATOM 1633 N N . LYS A 1 197 ? 25.573 0.282 -31.026 1.00 91.56 197 LYS A N 1
ATOM 1634 C CA . LYS A 1 197 ? 25.849 0.575 -29.614 1.00 91.56 197 LYS A CA 1
ATOM 1635 C C . LYS A 1 197 ? 24.991 -0.222 -28.639 1.00 91.56 197 LYS A C 1
ATOM 1637 O O . LYS A 1 197 ? 25.443 -0.516 -27.530 1.00 91.56 197 LYS A O 1
ATOM 1642 N N . PHE A 1 198 ? 23.733 -0.485 -28.987 1.00 90.56 198 PHE A N 1
ATOM 1643 C CA . PHE A 1 198 ? 22.764 -1.110 -28.080 1.00 90.56 198 PHE A CA 1
ATOM 1644 C C . PHE A 1 198 ? 22.174 -2.419 -28.611 1.00 90.56 198 PHE A C 1
ATOM 1646 O O . PHE A 1 198 ? 21.416 -3.056 -27.879 1.00 90.56 198 PHE A O 1
ATOM 1653 N N . GLY A 1 199 ? 22.504 -2.826 -29.840 1.00 89.12 199 GLY A N 1
ATOM 1654 C CA . GLY A 1 199 ? 21.975 -4.040 -30.462 1.00 89.12 199 GLY A CA 1
ATOM 1655 C C . GLY A 1 199 ? 20.512 -3.920 -30.883 1.00 89.12 199 GLY A C 1
ATOM 1656 O O . GLY A 1 199 ? 19.812 -4.931 -30.926 1.00 89.12 199 GLY A O 1
ATOM 1657 N N . PHE A 1 200 ? 20.004 -2.704 -31.109 1.00 93.19 200 PHE A N 1
ATOM 1658 C CA . PHE A 1 200 ? 18.616 -2.527 -31.535 1.00 93.19 200 PHE A CA 1
ATOM 1659 C C . PHE A 1 200 ? 18.396 -2.992 -32.966 1.00 93.19 200 PHE A C 1
ATOM 1661 O O . PHE A 1 200 ? 19.263 -2.847 -33.815 1.00 93.19 200 PHE A O 1
ATOM 1668 N N . LYS A 1 201 ? 17.206 -3.530 -33.226 1.00 92.00 201 LYS A N 1
ATOM 1669 C CA . LYS A 1 201 ? 16.740 -3.870 -34.568 1.00 92.00 201 LYS A CA 1
ATOM 1670 C C . LYS A 1 201 ? 15.514 -3.033 -34.886 1.00 92.00 201 LYS A C 1
ATOM 1672 O O . LYS A 1 201 ? 14.549 -3.044 -34.120 1.00 92.00 201 LYS A O 1
ATOM 1677 N N . PHE A 1 202 ? 15.573 -2.321 -36.003 1.00 92.31 202 PHE A N 1
ATOM 1678 C CA . PHE A 1 202 ? 14.479 -1.497 -36.496 1.00 92.31 202 PHE A CA 1
ATOM 1679 C C . PHE A 1 202 ? 13.712 -2.272 -37.563 1.00 92.31 202 PHE A C 1
ATOM 1681 O O . PHE A 1 202 ? 14.295 -2.688 -38.561 1.00 92.31 202 PHE A O 1
ATOM 1688 N N . VAL A 1 203 ? 12.420 -2.499 -37.338 1.00 91.44 203 VAL A N 1
ATOM 1689 C CA . VAL A 1 203 ? 11.576 -3.337 -38.201 1.00 91.44 203 VAL A CA 1
ATOM 1690 C C . VAL A 1 203 ? 10.364 -2.529 -38.652 1.00 91.44 203 VAL A C 1
ATOM 1692 O O . VAL A 1 203 ? 9.703 -1.904 -37.826 1.00 91.44 203 VAL A O 1
ATOM 1695 N N . CYS A 1 204 ? 10.080 -2.533 -39.952 1.00 88.31 204 CYS A N 1
ATOM 1696 C CA . CYS A 1 204 ? 8.841 -1.960 -40.473 1.00 88.31 204 CYS A CA 1
ATOM 1697 C C . CYS A 1 204 ? 7.678 -2.880 -40.073 1.00 88.31 204 CYS A C 1
ATOM 1699 O O . CYS A 1 204 ? 7.792 -4.094 -40.264 1.00 88.31 204 CYS A O 1
ATOM 1701 N N . ALA A 1 205 ? 6.632 -2.329 -39.452 1.00 80.00 205 ALA A N 1
ATOM 1702 C CA . ALA A 1 205 ? 5.445 -3.090 -39.047 1.00 80.00 205 ALA A CA 1
ATOM 1703 C C . ALA A 1 205 ? 4.287 -2.929 -40.031 1.00 80.00 205 ALA A C 1
ATOM 1705 O O . ALA A 1 205 ? 4.227 -1.869 -40.692 1.00 80.00 205 ALA A O 1
#

pLDDT: mean 87.02, std 8.1, range [41.38, 95.19]

Radius of gyration: 30.47 Å; chains: 1; bounding box: 69×37×71 Å

Organism: NCBI:txid165179